Protein AF-A0A9E5KV71-F1 (afdb_monomer_lite)

Secondary structure (DSSP, 8-state):
-HHHHHHHHHHHHHHHHHHHSS-TT--GGG-HHHHHHHTTHHHHHHHHHHHHHHHHHHHH-HHHHHHHHHHHHHHHHHHHHHHHHHHHHHHHHHTT----HHHHHHHHHHIIIIITHHHHHHHHHHHHHHHHHHHSTT-HHHHHHHHHHGGGS-SSTTHHHHHHHHHHHHHHHHHHHHHHH------HHHHHHHHHHHHHHHHHHHHT--GGGSTTT----SSS---

Radius of gyration: 19.86 Å; chains: 1; bounding box: 51×39×50 Å

Sequence (227 aa):
MDVAKTTLVFLVVWGHAIQYLHGTEFNFWEDTFFKFIYGFHMPLFALISGYLMKGSFERYGAGKLVGKRAKQLLIPTVGWALVLTIIDVVLNVLTHESNSVSWIAGRFLSRTVSDLWFLKAMFIACVVVVFIEKYCKGHWLTYIICSLLTFLLPSIYNFNLYGFMLPFFMLGFKASGLAKEKSEKLDRNKRICVFIGTLVLYIILLLFFYRDNYIYTTELSVIGAEK

pLDDT: mean 87.92, std 8.89, range [43.97, 97.56]

Structure (mmCIF, N/CA/C/O backbone):
data_AF-A0A9E5KV71-F1
#
_entry.id   AF-A0A9E5KV71-F1
#
loop_
_atom_site.group_PDB
_atom_site.id
_atom_site.type_symbol
_atom_site.label_atom_id
_atom_site.label_alt_id
_atom_site.label_comp_id
_atom_site.label_asym_id
_atom_site.label_entity_id
_atom_site.label_seq_id
_atom_site.pdbx_PDB_ins_code
_atom_site.Cartn_x
_atom_site.Cartn_y
_atom_site.Cartn_z
_atom_site.occupancy
_atom_site.B_iso_or_equiv
_atom_site.auth_seq_id
_atom_site.auth_comp_id
_atom_site.auth_asym_id
_atom_site.auth_atom_id
_atom_site.pdbx_PDB_model_num
ATOM 1 N N . MET A 1 1 ? -5.812 -16.796 9.079 1.00 61.31 1 MET A N 1
ATOM 2 C CA . MET A 1 1 ? -5.315 -15.499 8.557 1.00 61.31 1 MET A CA 1
ATOM 3 C C . MET A 1 1 ? -4.163 -15.675 7.582 1.00 61.31 1 MET A C 1
ATOM 5 O O . MET A 1 1 ? -4.092 -14.897 6.641 1.00 61.31 1 MET A O 1
ATOM 9 N N . ASP A 1 2 ? -3.298 -16.675 7.758 1.00 73.31 2 ASP A N 1
ATOM 10 C CA . ASP A 1 2 ? -2.160 -16.865 6.848 1.00 73.31 2 ASP A CA 1
ATOM 11 C C . ASP A 1 2 ? -2.585 -17.296 5.442 1.00 73.31 2 ASP A C 1
ATOM 13 O O . ASP A 1 2 ? -2.073 -16.742 4.480 1.00 73.31 2 ASP A O 1
ATOM 17 N N . VAL A 1 3 ? -3.634 -18.121 5.313 1.00 79.69 3 VAL A N 1
ATOM 18 C CA . VAL A 1 3 ? -4.249 -18.443 4.010 1.00 79.69 3 VAL A CA 1
ATOM 19 C C . VAL A 1 3 ? -4.646 -17.175 3.248 1.00 79.69 3 VAL A C 1
ATOM 21 O O . VAL A 1 3 ? -4.238 -17.009 2.111 1.00 79.69 3 VAL A O 1
ATOM 24 N N . ALA A 1 4 ? -5.354 -16.235 3.885 1.00 76.69 4 ALA A N 1
ATOM 25 C CA . ALA A 1 4 ? -5.798 -15.006 3.224 1.00 76.69 4 ALA A CA 1
ATOM 26 C C . ALA A 1 4 ? -4.625 -14.137 2.740 1.00 76.69 4 ALA A C 1
ATOM 28 O O . ALA A 1 4 ? -4.673 -13.602 1.638 1.00 76.69 4 ALA A O 1
ATOM 29 N N . LYS A 1 5 ? -3.550 -14.020 3.531 1.00 74.38 5 LYS A N 1
ATOM 30 C CA . LYS A 1 5 ? -2.344 -13.295 3.102 1.00 74.38 5 LYS A CA 1
ATOM 31 C C . LYS A 1 5 ? -1.687 -13.974 1.905 1.00 74.38 5 LYS A C 1
ATOM 33 O O . LYS A 1 5 ? -1.351 -13.291 0.945 1.00 74.38 5 LYS A O 1
ATOM 38 N N . THR A 1 6 ? -1.520 -15.295 1.960 1.00 81.81 6 THR A N 1
ATOM 39 C CA . THR A 1 6 ? -0.914 -16.067 0.871 1.00 81.81 6 THR A CA 1
ATOM 40 C C . THR A 1 6 ? -1.749 -15.968 -0.400 1.00 81.81 6 THR A C 1
ATOM 42 O O . THR A 1 6 ? -1.197 -15.707 -1.463 1.00 81.81 6 THR A O 1
ATOM 45 N N . THR A 1 7 ? -3.077 -16.077 -0.292 1.00 84.69 7 THR A N 1
ATOM 46 C CA . THR A 1 7 ? -3.999 -15.875 -1.415 1.00 84.69 7 THR A CA 1
ATOM 47 C C . THR A 1 7 ? -3.828 -14.488 -2.022 1.00 84.69 7 THR A C 1
ATOM 49 O O . THR A 1 7 ? -3.719 -14.373 -3.234 1.00 84.69 7 THR A O 1
ATOM 52 N N . LEU A 1 8 ? -3.742 -13.432 -1.211 1.00 85.25 8 LEU A N 1
ATOM 53 C CA . LEU A 1 8 ? -3.561 -12.079 -1.737 1.00 85.25 8 LEU A CA 1
ATOM 54 C C . LEU A 1 8 ? -2.211 -11.880 -2.435 1.00 85.25 8 LEU A C 1
ATOM 56 O O . LEU A 1 8 ? -2.166 -11.232 -3.474 1.00 85.25 8 LEU A O 1
ATOM 60 N N . VAL A 1 9 ? -1.126 -12.447 -1.901 1.00 84.69 9 VAL A N 1
ATOM 61 C CA . VAL A 1 9 ? 0.189 -12.402 -2.566 1.00 84.69 9 VAL A CA 1
ATOM 62 C C . VAL A 1 9 ? 0.143 -13.147 -3.899 1.00 84.69 9 VAL A C 1
ATOM 64 O O . VAL A 1 9 ? 0.641 -12.639 -4.899 1.00 84.69 9 VAL A O 1
ATOM 67 N N . PHE A 1 10 ? -0.503 -14.312 -3.938 1.00 89.12 10 PHE A N 1
ATOM 68 C CA . PHE A 1 10 ? -0.715 -15.052 -5.179 1.00 89.12 10 PHE A CA 1
ATOM 69 C C . PHE A 1 10 ? -1.513 -14.235 -6.208 1.00 89.12 10 PHE A C 1
ATOM 71 O O . PHE A 1 10 ? -1.113 -14.165 -7.366 1.00 89.12 10 PHE A O 1
ATOM 78 N N . LEU A 1 11 ? -2.587 -13.561 -5.783 1.00 88.56 11 LEU A N 1
ATOM 79 C CA . LEU A 1 11 ? -3.401 -12.709 -6.656 1.00 88.56 11 LEU A CA 1
ATOM 80 C C . LEU A 1 11 ? -2.595 -11.546 -7.257 1.00 88.56 11 LEU A C 1
ATOM 82 O O . LEU A 1 11 ? -2.788 -11.235 -8.427 1.00 88.56 11 LEU A O 1
ATOM 86 N N . VAL A 1 12 ? -1.656 -10.952 -6.512 1.00 87.00 12 VAL A N 1
ATOM 87 C CA . VAL A 1 12 ? -0.741 -9.924 -7.049 1.00 87.00 12 VAL A CA 1
ATOM 88 C C . VAL A 1 12 ? 0.132 -10.495 -8.167 1.00 87.00 12 VAL A C 1
ATOM 90 O O . VAL A 1 12 ? 0.241 -9.898 -9.236 1.00 87.00 12 VAL A O 1
ATOM 93 N N . VAL A 1 13 ? 0.738 -11.664 -7.938 1.00 87.25 13 VAL A N 1
ATOM 94 C CA . VAL A 1 13 ? 1.602 -12.316 -8.935 1.00 87.25 13 VAL A CA 1
ATOM 95 C C . VAL A 1 13 ? 0.803 -12.698 -10.179 1.00 87.25 13 VAL A C 1
ATOM 97 O O . VAL A 1 13 ? 1.256 -12.445 -11.291 1.00 87.25 13 VAL A O 1
ATOM 100 N N . TRP A 1 14 ? -0.402 -13.246 -10.009 1.00 89.19 14 TRP A N 1
ATOM 101 C CA . TRP A 1 14 ? -1.280 -13.587 -11.128 1.00 89.19 14 TRP A CA 1
ATOM 102 C C . TRP A 1 14 ? -1.720 -12.338 -11.901 1.00 89.19 14 TRP A C 1
ATOM 104 O O . TRP A 1 14 ? -1.646 -12.308 -13.126 1.00 89.19 14 TRP A O 1
ATOM 114 N N . GLY A 1 15 ? -2.089 -11.271 -11.195 1.00 84.88 15 GLY A N 1
ATOM 115 C CA . GLY A 1 15 ? -2.421 -9.987 -11.798 1.00 84.88 15 GLY A CA 1
ATOM 116 C C . GLY A 1 15 ? -1.313 -9.453 -12.707 1.00 84.88 15 GLY A C 1
ATOM 117 O O . GLY A 1 15 ? -1.557 -9.148 -13.873 1.00 84.88 15 GLY A O 1
ATOM 118 N N . HIS A 1 16 ? -0.078 -9.422 -12.205 1.00 87.00 16 HIS A N 1
ATOM 119 C CA . HIS A 1 16 ? 1.084 -9.020 -12.996 1.00 87.00 16 HIS A CA 1
ATOM 120 C C . HIS A 1 16 ? 1.409 -9.998 -14.129 1.00 87.00 16 HIS A C 1
ATOM 122 O O . HIS A 1 16 ? 1.821 -9.563 -15.200 1.00 87.00 16 HIS A O 1
ATOM 128 N N . ALA A 1 17 ? 1.189 -11.301 -13.944 1.00 87.44 17 ALA A N 1
ATOM 129 C CA . ALA A 1 17 ? 1.338 -12.271 -15.023 1.00 87.44 17 ALA A CA 1
ATOM 130 C C . ALA A 1 17 ? 0.383 -11.955 -16.189 1.00 87.44 17 ALA A C 1
ATOM 132 O O . ALA A 1 17 ? 0.815 -11.958 -17.336 1.00 87.44 17 ALA A O 1
ATOM 133 N N . ILE A 1 18 ? -0.874 -11.586 -15.911 1.00 85.81 18 ILE A N 1
ATOM 134 C CA . ILE A 1 18 ? -1.820 -11.155 -16.956 1.00 85.81 18 ILE A CA 1
ATOM 135 C C . ILE A 1 18 ? -1.336 -9.867 -17.645 1.00 85.81 18 ILE A C 1
ATOM 137 O O . ILE A 1 18 ? -1.481 -9.740 -18.857 1.00 85.81 18 ILE A O 1
ATOM 141 N N . GLN A 1 19 ? -0.737 -8.926 -16.908 1.00 84.69 19 GLN A N 1
ATOM 142 C CA . GLN A 1 19 ? -0.233 -7.671 -17.485 1.00 84.69 19 GLN A CA 1
ATOM 143 C C . GLN A 1 19 ? 1.001 -7.852 -18.372 1.00 84.69 19 GLN A C 1
ATOM 145 O O . GLN A 1 19 ? 1.123 -7.161 -19.377 1.00 84.69 19 GLN A O 1
ATOM 150 N N . TYR A 1 20 ? 1.932 -8.727 -17.981 1.00 83.69 20 TYR A N 1
ATOM 151 C CA . TYR A 1 20 ? 3.265 -8.791 -18.590 1.00 83.69 20 TYR A CA 1
ATOM 152 C C . TYR A 1 20 ? 3.488 -9.990 -19.515 1.00 83.69 20 TYR A C 1
ATOM 154 O O . TYR A 1 20 ? 4.420 -9.952 -20.314 1.00 83.69 20 TYR A O 1
ATOM 162 N N . LEU A 1 21 ? 2.689 -11.058 -19.413 1.00 82.75 21 LEU A N 1
ATOM 163 C CA . LEU A 1 21 ? 2.848 -12.245 -20.268 1.00 82.75 21 LEU A CA 1
ATOM 164 C C . LEU A 1 21 ? 2.078 -12.150 -21.588 1.00 82.75 21 LEU A C 1
ATOM 166 O O . LEU A 1 21 ? 2.287 -12.979 -22.472 1.00 82.75 21 LEU A O 1
ATOM 170 N N . HIS A 1 22 ? 1.211 -11.152 -21.738 1.00 76.12 22 HIS A N 1
ATOM 171 C CA . HIS A 1 22 ? 0.552 -10.863 -23.004 1.00 76.12 22 HIS A CA 1
ATOM 172 C C . HIS A 1 22 ? 1.319 -9.774 -23.768 1.00 76.12 22 HIS A C 1
ATOM 174 O O . HIS A 1 22 ? 1.933 -8.893 -23.169 1.00 76.12 22 HIS A O 1
ATOM 180 N N . GLY A 1 23 ? 1.306 -9.851 -25.103 1.00 70.00 23 GLY A N 1
ATOM 181 C CA . GLY A 1 23 ? 1.938 -8.849 -25.965 1.00 70.00 23 GLY A CA 1
ATOM 182 C C . GLY A 1 23 ? 1.302 -7.459 -25.831 1.00 70.00 23 GLY A C 1
ATOM 183 O O . GLY A 1 23 ? 0.229 -7.299 -25.252 1.00 70.00 23 GLY A O 1
ATOM 184 N N . THR A 1 24 ? 1.942 -6.449 -26.423 1.00 69.44 24 THR A N 1
ATOM 185 C CA . THR A 1 24 ? 1.566 -5.022 -26.321 1.00 69.44 24 THR A CA 1
ATOM 186 C C . THR A 1 24 ? 0.158 -4.682 -26.822 1.00 69.44 24 THR A C 1
ATOM 188 O O . THR A 1 24 ? -0.350 -3.612 -26.504 1.00 69.44 24 THR A O 1
ATOM 191 N N . GLU A 1 25 ? -0.479 -5.567 -27.590 1.00 73.94 25 GLU A N 1
ATOM 192 C CA . GLU A 1 25 ? -1.835 -5.372 -28.123 1.00 73.94 25 GLU A CA 1
ATOM 193 C C . GLU A 1 25 ? -2.948 -5.880 -27.192 1.00 73.94 25 GLU A C 1
ATOM 195 O O . GLU A 1 25 ? -4.129 -5.620 -27.428 1.00 73.94 25 GLU A O 1
ATOM 200 N N . PHE A 1 26 ? -2.608 -6.599 -26.118 1.00 81.50 26 PHE A N 1
ATOM 201 C CA . PHE A 1 26 ? -3.608 -7.137 -25.202 1.00 81.50 26 PHE A CA 1
ATOM 202 C C . PHE A 1 26 ? -4.130 -6.060 -24.247 1.00 81.50 26 PHE A C 1
ATOM 204 O O . PHE A 1 26 ? -3.414 -5.563 -23.374 1.00 81.50 26 PHE A O 1
ATOM 211 N N . ASN A 1 27 ? -5.417 -5.733 -24.368 1.00 83.12 27 ASN A N 1
ATOM 212 C CA . ASN A 1 27 ? -6.079 -4.822 -23.445 1.00 83.12 27 ASN A CA 1
ATOM 213 C C . ASN A 1 27 ? -6.452 -5.536 -22.135 1.00 83.12 27 ASN A C 1
ATOM 215 O O . ASN A 1 27 ? -7.593 -5.951 -21.928 1.00 83.12 27 ASN A O 1
ATOM 219 N N . PHE A 1 28 ? -5.481 -5.641 -21.227 1.00 83.00 28 PHE A N 1
ATOM 220 C CA . PHE A 1 28 ? -5.674 -6.276 -19.923 1.00 83.00 28 PHE A CA 1
ATOM 221 C C . PHE A 1 28 ? -6.730 -5.583 -19.045 1.00 83.00 28 PHE A C 1
ATOM 223 O O . PHE A 1 28 ? -7.249 -6.210 -18.128 1.00 83.00 28 PHE A O 1
ATOM 230 N N . TRP A 1 29 ? -7.081 -4.317 -19.310 1.00 82.06 29 TRP A N 1
ATOM 231 C CA . TRP A 1 29 ? -8.127 -3.608 -18.559 1.00 82.06 29 TRP A CA 1
ATOM 232 C C . TRP A 1 29 ? -9.516 -4.217 -18.756 1.00 82.06 29 TRP A C 1
ATOM 234 O O . TRP A 1 29 ? -10.365 -4.090 -17.878 1.00 82.06 29 TRP A O 1
ATOM 244 N N . GLU A 1 30 ? -9.746 -4.890 -19.885 1.00 84.44 30 GLU A N 1
ATOM 245 C CA . GLU A 1 30 ? -11.020 -5.546 -20.193 1.00 84.44 30 GLU A CA 1
ATOM 246 C C . GLU A 1 30 ? -11.029 -7.040 -19.842 1.00 84.44 30 GLU A C 1
ATOM 248 O O . GLU A 1 30 ? -12.083 -7.678 -19.880 1.00 84.44 30 GLU A O 1
ATOM 253 N N . ASP A 1 31 ? -9.885 -7.595 -19.434 1.00 87.94 31 ASP A N 1
ATOM 254 C CA . ASP A 1 31 ? -9.784 -8.998 -19.050 1.00 87.94 31 ASP A CA 1
ATOM 255 C C . ASP A 1 31 ? -10.593 -9.295 -17.778 1.00 87.94 31 ASP A C 1
ATOM 257 O O . ASP A 1 31 ? -10.483 -8.621 -16.749 1.00 87.94 31 ASP A O 1
ATOM 261 N N . THR A 1 32 ? -11.412 -10.346 -17.838 1.00 86.56 32 THR A N 1
ATOM 262 C CA . THR A 1 32 ? -12.339 -10.694 -16.751 1.00 86.56 32 THR A CA 1
ATOM 263 C C . THR A 1 32 ? -11.594 -11.113 -15.483 1.00 86.56 32 THR A C 1
ATOM 265 O O . THR A 1 32 ? -11.994 -10.738 -14.377 1.00 86.56 32 THR A O 1
ATOM 268 N N . PHE A 1 33 ? -10.491 -11.856 -15.617 1.00 86.44 33 PHE A N 1
ATOM 269 C CA . PHE A 1 33 ? -9.700 -12.291 -14.467 1.00 86.44 33 PHE A CA 1
ATOM 270 C C . PHE A 1 33 ? -8.923 -11.125 -13.862 1.00 86.44 33 PHE A C 1
ATOM 272 O O . PHE A 1 33 ? -8.868 -10.997 -12.638 1.00 86.44 33 PHE A O 1
ATOM 279 N N . PHE A 1 34 ? -8.392 -10.230 -14.690 1.00 86.31 34 PHE A N 1
ATOM 280 C CA . PHE A 1 34 ? -7.728 -9.016 -14.242 1.00 86.31 34 PHE A CA 1
ATOM 281 C C . PHE A 1 34 ? -8.688 -8.103 -13.468 1.00 86.31 34 PHE A C 1
ATOM 283 O O . PHE A 1 34 ? -8.358 -7.687 -12.354 1.00 86.31 34 PHE A O 1
ATOM 290 N N . LYS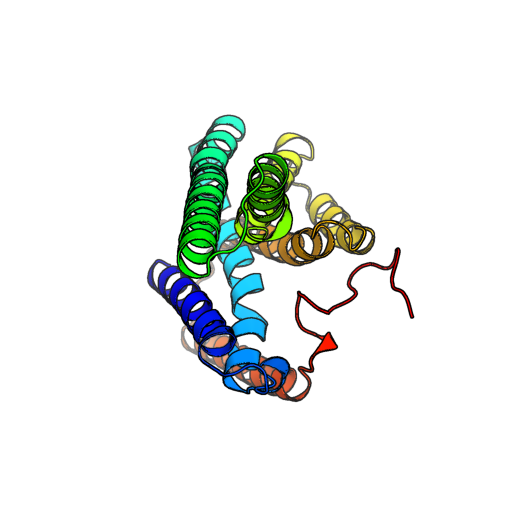 A 1 35 ? -9.901 -7.857 -13.989 1.00 88.12 35 LYS A N 1
ATOM 291 C CA . LYS A 1 35 ? -10.986 -7.142 -13.281 1.00 88.12 35 LYS A CA 1
ATOM 292 C C . LYS A 1 35 ? -11.302 -7.782 -11.935 1.00 88.12 35 LYS A C 1
ATOM 294 O O . LYS A 1 35 ? -11.312 -7.097 -10.911 1.00 88.12 35 LYS A O 1
ATOM 299 N N . PHE A 1 36 ? -11.502 -9.098 -11.921 1.00 87.38 36 PHE A N 1
ATOM 300 C CA . PHE A 1 36 ? -11.790 -9.843 -10.698 1.00 87.38 36 PHE A CA 1
ATOM 301 C C . PHE A 1 36 ? -10.670 -9.697 -9.661 1.00 87.38 36 PHE A C 1
ATOM 303 O O . PHE A 1 36 ? -10.929 -9.416 -8.496 1.00 87.38 36 PHE A O 1
ATOM 310 N N . ILE A 1 37 ? -9.408 -9.836 -10.066 1.00 87.31 37 ILE A N 1
ATOM 311 C CA . ILE A 1 37 ? -8.266 -9.711 -9.156 1.00 87.31 37 ILE A CA 1
ATOM 312 C C . ILE A 1 37 ? -8.178 -8.279 -8.610 1.00 87.31 37 ILE A C 1
ATOM 314 O O . ILE A 1 37 ? -8.180 -8.063 -7.393 1.00 87.31 37 ILE A O 1
ATOM 318 N N . TYR A 1 38 ? -8.102 -7.281 -9.489 1.00 86.12 38 TYR A N 1
ATOM 319 C CA . TYR A 1 38 ? -7.848 -5.884 -9.117 1.00 86.12 38 TYR A CA 1
ATOM 320 C C . TYR A 1 38 ? -9.044 -5.183 -8.475 1.00 86.12 38 TYR A C 1
ATOM 322 O O . TYR A 1 38 ? -8.838 -4.202 -7.761 1.00 86.12 38 TYR A O 1
ATOM 330 N N . GLY A 1 39 ? -10.256 -5.719 -8.629 1.00 84.56 39 GLY A N 1
ATOM 331 C CA . GLY A 1 39 ? -11.461 -5.159 -8.026 1.00 84.56 39 GLY A CA 1
ATOM 332 C C . GLY A 1 39 ? -11.515 -5.263 -6.497 1.00 84.56 39 GLY A C 1
ATOM 333 O O . GLY A 1 39 ? -12.255 -4.507 -5.875 1.00 84.56 39 GLY A O 1
ATOM 334 N N . PHE A 1 40 ? -10.745 -6.159 -5.859 1.00 87.31 40 PHE A N 1
ATOM 335 C CA . PHE A 1 40 ? -10.782 -6.289 -4.392 1.00 87.31 40 PHE A CA 1
ATOM 336 C C . PHE A 1 40 ? -9.436 -6.532 -3.704 1.00 87.31 40 PHE A C 1
ATOM 338 O O . PHE A 1 40 ? -9.306 -6.181 -2.527 1.00 87.31 40 PHE A O 1
ATOM 345 N N . HIS A 1 41 ? -8.439 -7.138 -4.366 1.00 87.81 41 HIS A N 1
ATOM 346 C CA . HIS A 1 41 ? -7.275 -7.665 -3.640 1.00 87.81 41 HIS A CA 1
ATOM 347 C C . HIS A 1 41 ? -6.471 -6.571 -2.916 1.00 87.81 41 HIS A C 1
ATOM 349 O O . HIS A 1 41 ? -6.074 -6.773 -1.770 1.00 87.81 41 HIS A O 1
ATOM 355 N N . MET A 1 42 ? -6.272 -5.399 -3.532 1.00 90.69 42 MET A N 1
ATOM 356 C CA . MET A 1 42 ? -5.548 -4.279 -2.915 1.00 90.69 42 MET A CA 1
ATOM 357 C C . MET A 1 42 ? -6.291 -3.690 -1.704 1.00 90.69 42 MET A C 1
ATOM 359 O O . MET A 1 42 ? -5.713 -3.714 -0.610 1.00 90.69 42 MET A O 1
ATOM 363 N N . PRO A 1 43 ? -7.560 -3.235 -1.822 1.00 91.12 43 PRO A N 1
ATOM 364 C CA . PRO A 1 43 ? -8.353 -2.816 -0.665 1.00 91.12 43 PRO A CA 1
ATOM 365 C C . PRO A 1 43 ? -8.359 -3.854 0.463 1.00 91.12 43 PRO A C 1
ATOM 367 O O . PRO A 1 43 ? -8.149 -3.522 1.633 1.00 91.12 43 PRO A O 1
ATOM 370 N N . LEU A 1 44 ? -8.544 -5.131 0.113 1.00 90.94 44 LEU A N 1
ATOM 371 C CA . LEU A 1 44 ? -8.592 -6.221 1.082 1.00 90.94 44 LEU A CA 1
ATOM 372 C C . LEU A 1 44 ? -7.238 -6.432 1.772 1.00 90.94 44 LEU A C 1
ATOM 374 O O . LEU A 1 44 ? -7.195 -6.654 2.985 1.00 90.94 44 LEU A O 1
ATOM 378 N N . PHE A 1 45 ? -6.125 -6.313 1.045 1.00 91.56 45 PHE A N 1
ATOM 379 C CA . PHE A 1 45 ? -4.786 -6.377 1.630 1.00 91.56 45 PHE A CA 1
ATOM 380 C C . PHE A 1 45 ? -4.560 -5.252 2.642 1.00 91.56 45 PHE A C 1
ATOM 382 O O . PHE A 1 45 ? -4.044 -5.513 3.738 1.00 91.56 45 PHE A O 1
ATOM 389 N N . ALA A 1 46 ? -4.970 -4.020 2.319 1.00 95.25 46 ALA A N 1
ATOM 390 C CA . ALA A 1 46 ? -4.899 -2.904 3.259 1.00 95.25 46 ALA A CA 1
ATOM 391 C C . ALA A 1 46 ? -5.732 -3.167 4.513 1.00 95.25 46 ALA A C 1
ATOM 393 O O . ALA A 1 46 ? -5.216 -3.041 5.626 1.00 95.25 46 ALA A O 1
ATOM 394 N N . LEU A 1 47 ? -6.976 -3.615 4.339 1.00 95.50 47 LEU A N 1
ATOM 395 C CA . LEU A 1 47 ? -7.882 -3.943 5.435 1.00 95.50 47 LEU A CA 1
ATOM 396 C C . LEU A 1 47 ? -7.297 -5.015 6.361 1.00 95.50 47 LEU A C 1
ATOM 398 O O . LEU A 1 47 ? -7.206 -4.806 7.573 1.00 95.50 47 LEU A O 1
ATOM 402 N N . ILE A 1 48 ? -6.837 -6.145 5.821 1.00 93.06 48 ILE A N 1
ATOM 403 C CA . ILE A 1 48 ? -6.247 -7.227 6.626 1.00 93.06 48 ILE A CA 1
ATOM 404 C C . ILE A 1 48 ? -4.983 -6.743 7.346 1.00 93.06 48 ILE A C 1
ATOM 406 O O . ILE A 1 48 ? -4.754 -7.079 8.512 1.00 93.06 48 ILE A O 1
ATOM 410 N N . SER A 1 49 ? -4.160 -5.939 6.677 1.00 94.62 49 SER A N 1
ATOM 411 C CA . SER A 1 49 ? -2.937 -5.388 7.265 1.00 94.62 49 SER A CA 1
ATOM 412 C C . SER A 1 49 ? -3.229 -4.439 8.424 1.00 94.62 49 SER A C 1
ATOM 414 O O . SER A 1 49 ? -2.568 -4.542 9.462 1.00 94.62 49 SER A O 1
ATOM 416 N N . GLY A 1 50 ? -4.229 -3.566 8.278 1.00 96.19 50 GLY A N 1
ATOM 417 C CA . GLY A 1 50 ? -4.707 -2.684 9.340 1.00 96.19 50 GLY A CA 1
ATOM 418 C C . GLY A 1 50 ? -5.276 -3.466 10.520 1.00 96.19 50 GLY A C 1
ATOM 419 O O . GLY A 1 50 ? -4.889 -3.226 11.665 1.00 96.19 50 GLY A O 1
ATOM 420 N N . TYR A 1 51 ? -6.100 -4.480 10.241 1.00 94.94 51 TYR A N 1
ATOM 421 C CA . TYR A 1 51 ? -6.660 -5.374 11.256 1.00 94.94 51 TYR A CA 1
ATOM 422 C C . TYR A 1 51 ? -5.557 -6.035 12.092 1.00 94.94 51 TYR A C 1
ATOM 424 O O . TYR A 1 51 ? -5.553 -5.963 13.319 1.00 94.94 51 TYR A O 1
ATOM 432 N N . LEU A 1 52 ? -4.550 -6.612 11.437 1.00 92.69 52 LEU A N 1
ATOM 433 C CA . LEU A 1 52 ? -3.411 -7.245 12.1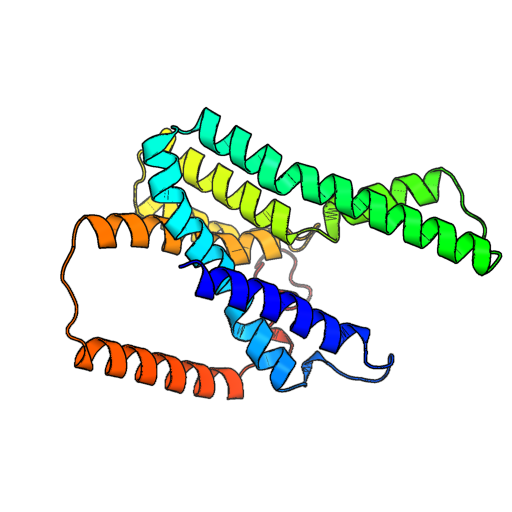12 1.00 92.69 52 LEU A CA 1
ATOM 434 C C . LEU A 1 52 ? -2.524 -6.256 12.869 1.00 92.69 52 LEU A C 1
ATOM 436 O O . LEU A 1 52 ? -1.842 -6.623 13.833 1.00 92.69 52 LEU A O 1
ATOM 440 N N . MET A 1 53 ? -2.485 -5.003 12.420 1.00 95.25 53 MET A N 1
ATOM 441 C CA . MET A 1 53 ? -1.662 -3.985 13.048 1.00 95.25 53 MET A CA 1
ATOM 442 C C . MET A 1 53 ? -2.146 -3.652 14.460 1.00 95.25 53 MET A C 1
ATOM 444 O O . MET A 1 53 ? -1.294 -3.375 15.303 1.00 95.25 53 MET A O 1
ATOM 448 N N . LYS A 1 54 ? -3.450 -3.741 14.758 1.00 93.81 54 LYS A N 1
ATOM 449 C CA . LYS A 1 54 ? -3.994 -3.420 16.091 1.00 93.81 54 LYS A CA 1
ATOM 450 C C . LYS A 1 54 ? -3.316 -4.216 17.205 1.00 93.81 54 LYS A C 1
ATOM 452 O O . LYS A 1 54 ? -2.775 -3.621 18.134 1.00 93.81 54 LYS A O 1
ATOM 457 N N . GLY A 1 55 ? -3.224 -5.538 17.062 1.00 91.44 55 GLY A N 1
ATOM 458 C CA . GLY A 1 55 ? -2.528 -6.379 18.045 1.00 91.44 55 GLY A CA 1
ATOM 459 C C . GLY A 1 55 ? -1.030 -6.062 18.163 1.00 91.44 55 GLY A C 1
ATOM 460 O O . GLY A 1 55 ? -0.453 -6.129 19.245 1.00 91.44 55 GLY A O 1
ATOM 461 N N . SER A 1 56 ? -0.387 -5.653 17.064 1.00 91.69 56 SER A N 1
ATOM 462 C CA . SER A 1 56 ? 1.022 -5.230 17.088 1.00 91.69 56 SER A CA 1
ATOM 463 C C . SER A 1 56 ? 1.214 -3.872 17.773 1.00 91.69 56 SER A C 1
ATOM 465 O O . SER A 1 56 ? 2.220 -3.674 18.456 1.00 91.69 56 SER A O 1
ATOM 467 N N . PHE A 1 57 ? 0.263 -2.951 17.604 1.00 93.88 57 PHE A N 1
ATOM 468 C CA . PHE A 1 57 ? 0.242 -1.646 18.260 1.00 93.88 57 PHE A CA 1
ATOM 469 C C . PHE A 1 57 ? 0.118 -1.797 19.776 1.00 93.88 57 PHE A C 1
ATOM 471 O O . PHE A 1 57 ? 0.939 -1.247 20.507 1.00 93.88 57 PHE A O 1
ATOM 478 N N . GLU A 1 58 ? -0.825 -2.625 20.231 1.00 91.44 58 GLU A N 1
ATOM 479 C CA . GLU A 1 58 ? -1.023 -2.938 21.652 1.00 91.44 58 GLU A CA 1
ATOM 480 C C . GLU A 1 58 ? 0.207 -3.621 22.272 1.00 91.44 58 GLU A C 1
ATOM 482 O O . GLU A 1 58 ? 0.564 -3.339 23.412 1.00 91.44 58 GLU A O 1
ATOM 487 N N . ARG A 1 59 ? 0.897 -4.490 21.518 1.00 92.19 59 ARG A N 1
ATOM 488 C CA . ARG A 1 59 ? 2.053 -5.251 22.021 1.00 92.19 59 ARG A CA 1
ATOM 489 C C . ARG A 1 59 ? 3.356 -4.454 22.083 1.00 92.19 59 ARG A C 1
ATOM 491 O O . ARG A 1 59 ? 4.170 -4.691 22.972 1.00 92.19 59 ARG A O 1
ATOM 498 N N . TYR A 1 60 ? 3.634 -3.613 21.088 1.00 90.50 60 TYR A N 1
ATOM 499 C CA . TYR A 1 60 ? 4.954 -2.987 20.927 1.00 90.50 60 TYR A CA 1
ATOM 500 C C . TYR A 1 60 ? 4.967 -1.482 21.211 1.00 90.50 60 TYR A C 1
ATOM 502 O O . TYR A 1 60 ? 6.051 -0.931 21.402 1.00 90.50 60 TYR A O 1
ATOM 510 N N . GLY A 1 61 ? 3.806 -0.823 21.228 1.00 90.06 61 GLY A N 1
ATOM 511 C CA . GLY A 1 61 ? 3.706 0.633 21.284 1.00 90.06 61 GLY A CA 1
ATOM 512 C C . GLY A 1 61 ? 4.114 1.321 19.972 1.00 90.06 61 GLY A C 1
ATOM 513 O O . GLY A 1 61 ? 4.710 0.721 19.074 1.00 90.06 61 GLY A O 1
ATOM 514 N N . ALA A 1 62 ? 3.795 2.613 19.866 1.00 92.69 62 ALA A N 1
ATOM 515 C CA . ALA A 1 62 ? 3.895 3.402 18.633 1.00 92.69 62 ALA A CA 1
ATOM 516 C C . ALA A 1 62 ? 5.290 3.385 17.974 1.00 92.69 62 ALA A C 1
ATOM 518 O O . ALA A 1 62 ? 5.427 2.974 16.823 1.00 92.69 62 ALA A O 1
ATOM 519 N N . GLY A 1 63 ? 6.338 3.804 18.695 1.00 92.62 63 GLY A N 1
ATOM 520 C CA . GLY A 1 63 ? 7.676 3.976 18.1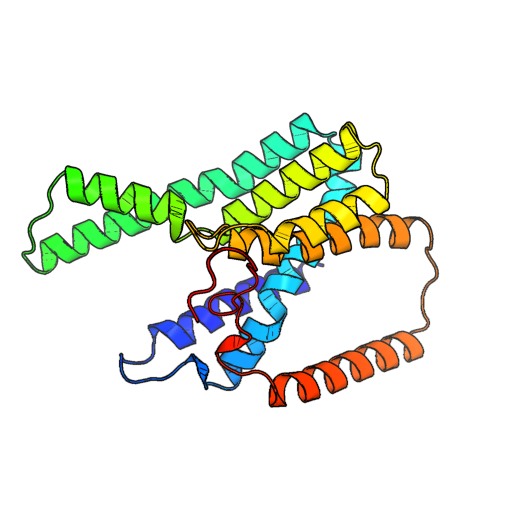11 1.00 92.62 63 GLY A CA 1
ATOM 521 C C . GLY A 1 63 ? 8.295 2.663 17.624 1.00 92.62 63 GLY A C 1
ATOM 522 O O . GLY A 1 63 ? 8.774 2.568 16.494 1.00 92.62 63 GLY A O 1
ATOM 523 N N . LYS A 1 64 ? 8.220 1.608 18.445 1.00 95.38 64 LYS A N 1
ATOM 524 C CA . LYS A 1 64 ? 8.747 0.281 18.094 1.00 95.38 64 LYS A CA 1
ATOM 525 C C . LYS A 1 64 ? 7.959 -0.357 16.948 1.00 95.38 64 LYS A C 1
ATOM 527 O O . LYS A 1 64 ? 8.565 -1.028 16.113 1.00 95.38 64 LYS A O 1
ATOM 532 N N . LEU A 1 65 ? 6.640 -0.145 16.880 1.00 95.81 65 LEU A N 1
ATOM 533 C CA . LEU A 1 65 ? 5.822 -0.588 15.751 1.00 95.81 65 LEU A CA 1
ATOM 534 C C . LEU A 1 65 ? 6.267 0.085 14.448 1.00 95.81 65 LEU A C 1
ATOM 536 O O . LEU A 1 65 ? 6.552 -0.624 13.483 1.00 95.81 65 LEU A O 1
ATOM 540 N N . VAL A 1 66 ? 6.362 1.419 14.427 1.00 97.12 66 VAL A N 1
ATOM 541 C CA . VAL A 1 66 ? 6.772 2.172 13.229 1.00 97.12 66 VAL A CA 1
ATOM 542 C C . VAL A 1 66 ? 8.163 1.738 12.779 1.00 97.12 66 VAL A C 1
ATOM 544 O O . VAL A 1 66 ? 8.338 1.415 11.609 1.00 97.12 66 VAL A O 1
ATOM 547 N N . GLY A 1 67 ? 9.127 1.615 13.697 1.00 97.19 67 GLY A N 1
ATOM 548 C CA . GLY A 1 67 ? 10.474 1.143 13.362 1.00 97.19 67 GLY A CA 1
ATOM 549 C C . GLY A 1 67 ? 10.490 -0.270 12.765 1.00 97.19 67 GLY A C 1
ATOM 550 O O . GLY A 1 67 ? 11.185 -0.524 11.782 1.00 97.19 67 GLY A O 1
ATOM 551 N N . LYS A 1 68 ? 9.687 -1.198 13.304 1.00 95.94 68 LYS A N 1
ATOM 552 C CA . LYS A 1 68 ? 9.545 -2.548 12.732 1.00 95.94 68 LYS A CA 1
ATOM 553 C C . LYS A 1 68 ? 8.927 -2.520 11.336 1.00 95.94 68 LYS A C 1
ATOM 555 O O . LYS A 1 68 ? 9.422 -3.207 10.446 1.00 95.94 68 LYS A O 1
ATOM 560 N N . ARG A 1 69 ? 7.865 -1.736 11.138 1.00 95.25 69 ARG A N 1
ATOM 561 C CA . ARG A 1 69 ? 7.187 -1.612 9.841 1.00 95.25 69 ARG A CA 1
ATOM 562 C C . ARG A 1 69 ? 8.057 -0.916 8.803 1.00 95.25 69 ARG A C 1
ATOM 564 O O . ARG A 1 69 ? 8.077 -1.364 7.665 1.00 95.25 69 ARG A O 1
ATOM 571 N N . ALA A 1 70 ? 8.836 0.086 9.203 1.00 96.62 70 ALA A N 1
ATOM 572 C CA . ALA A 1 70 ? 9.819 0.733 8.343 1.00 96.62 70 ALA A CA 1
ATOM 573 C C . ALA A 1 70 ? 10.821 -0.296 7.807 1.00 96.62 70 ALA A C 1
ATOM 575 O O . ALA A 1 70 ? 10.986 -0.416 6.598 1.00 96.62 70 ALA A O 1
ATOM 576 N N . LYS A 1 71 ? 11.412 -1.119 8.684 1.00 96.44 71 LYS A N 1
ATOM 577 C CA . LYS A 1 71 ? 12.322 -2.193 8.255 1.00 96.44 71 LYS A CA 1
ATOM 578 C C . LYS A 1 71 ? 11.630 -3.222 7.362 1.00 96.44 71 LYS A C 1
ATOM 580 O O . LYS A 1 71 ? 12.202 -3.648 6.372 1.00 96.44 71 LYS A O 1
ATOM 585 N N . GLN A 1 72 ? 10.400 -3.607 7.694 1.00 94.12 72 GLN A N 1
ATOM 586 C CA . GLN A 1 72 ? 9.657 -4.616 6.941 1.00 94.12 72 GLN A CA 1
ATOM 587 C C . GLN A 1 72 ? 9.223 -4.143 5.545 1.00 94.12 72 GLN A C 1
ATOM 589 O O . GLN A 1 72 ? 9.079 -4.976 4.661 1.00 94.12 72 GLN A O 1
ATOM 594 N N . LEU A 1 73 ? 8.969 -2.846 5.351 1.00 94.81 73 LEU A N 1
ATOM 595 C CA . LEU A 1 73 ? 8.368 -2.323 4.119 1.00 94.81 73 LEU A CA 1
ATOM 596 C C . LEU A 1 73 ? 9.355 -1.492 3.294 1.00 94.81 73 LEU A C 1
ATOM 598 O O . LEU A 1 73 ? 9.465 -1.696 2.087 1.00 94.81 73 LEU A O 1
ATOM 602 N N . LEU A 1 74 ? 10.115 -0.594 3.925 1.00 95.19 74 LEU A N 1
ATOM 603 C CA . LEU A 1 74 ? 11.022 0.313 3.216 1.00 95.19 74 LEU A CA 1
ATOM 604 C C . LEU A 1 74 ? 12.315 -0.377 2.778 1.00 95.19 74 LEU A C 1
ATOM 606 O O . LEU A 1 74 ? 12.793 -0.099 1.684 1.00 95.19 74 LEU A O 1
ATOM 610 N N . ILE A 1 75 ? 12.858 -1.308 3.575 1.00 94.81 75 ILE A N 1
ATOM 611 C CA . ILE A 1 75 ? 14.069 -2.045 3.171 1.00 94.81 75 ILE A CA 1
ATOM 612 C C . ILE A 1 75 ? 13.796 -2.884 1.914 1.00 94.81 75 ILE A C 1
ATOM 614 O O . ILE A 1 75 ? 14.547 -2.725 0.953 1.00 94.81 75 ILE A O 1
ATOM 618 N N . PRO A 1 76 ? 12.719 -3.698 1.833 1.00 92.38 76 PRO A N 1
ATOM 619 C CA 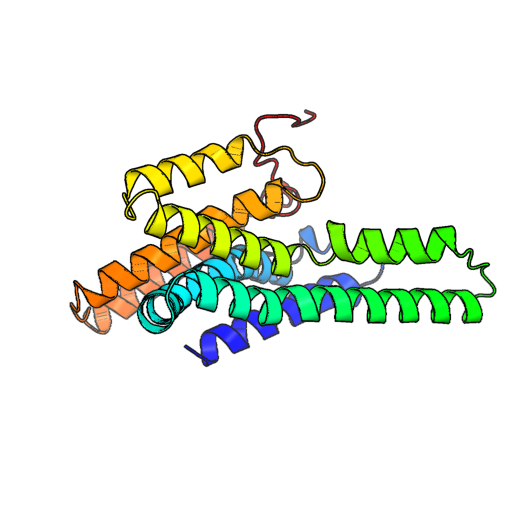. PRO A 1 76 ? 12.393 -4.392 0.588 1.00 92.38 76 PRO A CA 1
ATOM 620 C C . PRO A 1 76 ? 12.084 -3.450 -0.573 1.00 92.38 76 PRO A C 1
ATOM 622 O O . PRO A 1 76 ? 12.434 -3.771 -1.700 1.00 92.38 76 PRO A O 1
ATOM 625 N N . THR A 1 77 ? 11.488 -2.280 -0.314 1.00 93.31 77 THR A N 1
ATOM 626 C CA . THR A 1 77 ? 11.255 -1.268 -1.359 1.00 93.31 77 THR A CA 1
ATOM 627 C C . THR A 1 77 ? 12.574 -0.837 -2.003 1.00 93.31 77 THR A C 1
ATOM 629 O O . THR A 1 77 ? 12.725 -0.914 -3.217 1.00 93.31 77 THR A O 1
ATOM 632 N N . VAL A 1 78 ? 13.554 -0.431 -1.193 1.00 94.56 78 VAL A N 1
ATOM 633 C CA . VAL A 1 78 ? 14.871 -0.001 -1.689 1.00 94.56 78 VAL A CA 1
ATOM 634 C C . VAL A 1 78 ? 15.629 -1.167 -2.327 1.00 94.56 78 VAL A C 1
ATOM 636 O O . VAL A 1 78 ? 16.211 -1.012 -3.398 1.00 94.56 78 VAL A O 1
ATOM 639 N N . GLY A 1 79 ? 15.590 -2.346 -1.701 1.00 94.50 79 GLY A N 1
ATOM 640 C CA . GLY A 1 79 ? 16.241 -3.546 -2.222 1.00 94.50 79 GLY A CA 1
ATOM 641 C C . GLY A 1 79 ? 15.707 -3.949 -3.597 1.00 94.50 79 GLY A C 1
ATOM 642 O O . GLY A 1 79 ? 16.490 -4.224 -4.501 1.00 94.50 79 GLY A O 1
ATOM 643 N N . TRP A 1 80 ? 14.388 -3.923 -3.790 1.00 93.81 80 TRP A N 1
ATOM 644 C CA . TRP A 1 80 ? 13.782 -4.279 -5.072 1.00 93.81 80 TRP A CA 1
ATOM 645 C C . TRP A 1 80 ? 13.977 -3.197 -6.133 1.00 93.81 80 TRP A C 1
ATOM 647 O O . TRP A 1 80 ? 14.237 -3.524 -7.287 1.00 93.81 80 TRP A O 1
ATOM 657 N N . ALA A 1 81 ? 13.951 -1.916 -5.752 1.00 94.25 81 ALA A N 1
ATOM 658 C CA . ALA A 1 81 ? 14.312 -0.829 -6.661 1.00 94.25 81 ALA A CA 1
ATOM 659 C C . ALA A 1 81 ? 15.746 -0.988 -7.188 1.00 94.25 81 ALA A C 1
ATOM 661 O O . ALA A 1 81 ? 15.988 -0.796 -8.382 1.00 94.25 81 ALA A O 1
ATOM 662 N N . LEU A 1 82 ? 16.683 -1.389 -6.322 1.00 95.31 82 LEU A N 1
ATOM 663 C CA . LEU A 1 82 ? 18.062 -1.669 -6.713 1.00 95.31 82 LEU A CA 1
ATOM 664 C C . LEU A 1 82 ? 18.142 -2.858 -7.678 1.00 95.31 82 LEU A C 1
ATOM 666 O O . LEU A 1 82 ? 18.740 -2.724 -8.740 1.00 95.31 82 LEU A O 1
ATOM 670 N N . VAL A 1 83 ? 17.507 -3.987 -7.345 1.00 95.62 83 VAL A N 1
ATOM 671 C CA . VAL A 1 83 ? 17.481 -5.182 -8.210 1.00 95.62 83 VAL A CA 1
ATOM 672 C C . VAL A 1 83 ? 16.919 -4.852 -9.593 1.00 95.62 83 VAL A C 1
ATOM 674 O O . VAL A 1 83 ? 17.547 -5.178 -10.596 1.00 95.62 83 VAL A O 1
ATOM 677 N N . LEU A 1 84 ? 15.783 -4.154 -9.662 1.00 93.44 84 LEU A N 1
ATOM 678 C CA . LEU A 1 84 ? 15.169 -3.755 -10.932 1.00 93.44 84 LEU A CA 1
ATOM 679 C C . LEU A 1 84 ? 16.063 -2.802 -11.732 1.00 93.44 84 LEU A C 1
ATOM 681 O O . LEU A 1 84 ? 16.155 -2.930 -12.946 1.00 93.44 84 LEU A O 1
ATOM 685 N N . THR A 1 85 ? 16.760 -1.882 -11.062 1.00 94.44 85 THR A N 1
ATOM 686 C CA . THR A 1 85 ? 17.706 -0.982 -11.737 1.00 94.44 85 THR A CA 1
ATOM 687 C C . THR A 1 85 ? 18.905 -1.751 -12.294 1.00 94.44 85 THR A C 1
ATOM 689 O O . THR A 1 85 ? 19.348 -1.466 -13.400 1.00 94.44 85 THR A O 1
ATOM 692 N N . ILE A 1 86 ? 19.417 -2.748 -11.565 1.00 95.00 86 ILE A N 1
ATOM 693 C CA . ILE A 1 86 ? 20.500 -3.616 -12.050 1.00 95.00 86 ILE A CA 1
ATOM 694 C C . ILE A 1 86 ? 20.045 -4.402 -13.283 1.00 95.00 86 ILE A C 1
ATOM 696 O O . ILE A 1 86 ? 20.795 -4.484 -14.250 1.00 95.00 86 ILE A O 1
ATOM 700 N N . ILE A 1 87 ? 18.824 -4.943 -13.273 1.00 94.50 87 ILE A N 1
ATOM 701 C CA . ILE A 1 87 ? 18.254 -5.641 -14.433 1.00 94.50 87 ILE A CA 1
ATOM 702 C C . ILE A 1 87 ? 18.171 -4.699 -15.640 1.00 94.50 87 ILE A C 1
ATOM 704 O O . ILE A 1 87 ? 18.660 -5.064 -16.706 1.00 94.50 87 ILE A O 1
ATOM 708 N N . ASP A 1 88 ? 17.630 -3.488 -15.466 1.00 92.56 88 ASP A N 1
ATOM 709 C CA . ASP A 1 88 ? 17.538 -2.482 -16.536 1.00 92.56 88 ASP A CA 1
ATOM 710 C C . ASP A 1 88 ? 18.944 -2.167 -17.114 1.00 92.56 88 ASP A C 1
ATOM 712 O O . ASP A 1 88 ? 19.133 -2.142 -18.328 1.00 92.56 88 ASP A O 1
ATOM 716 N N . VAL A 1 89 ? 19.966 -2.014 -16.259 1.00 93.81 89 VAL A N 1
ATOM 717 C CA . VAL A 1 89 ? 21.361 -1.786 -16.689 1.00 93.81 89 VAL A CA 1
ATOM 718 C C . VAL A 1 89 ? 21.921 -2.968 -17.483 1.00 93.81 89 VAL A C 1
ATOM 720 O O . VAL A 1 89 ? 22.543 -2.757 -18.524 1.00 93.81 89 VAL A O 1
ATOM 723 N N . VAL A 1 90 ? 21.718 -4.201 -17.007 1.00 94.50 90 VAL A N 1
ATOM 724 C CA . VAL A 1 90 ? 22.198 -5.417 -17.686 1.00 94.50 90 VAL A CA 1
ATOM 725 C C . VAL A 1 90 ? 21.545 -5.557 -19.058 1.00 94.50 90 VAL A C 1
ATOM 727 O O . VAL A 1 90 ? 22.246 -5.828 -20.030 1.00 94.50 90 VAL A O 1
ATOM 730 N N . LEU A 1 91 ? 20.233 -5.331 -19.157 1.00 93.06 91 LEU A N 1
ATOM 731 C CA . LEU A 1 91 ? 19.511 -5.388 -20.428 1.00 93.06 91 LEU A CA 1
ATOM 732 C C . LEU A 1 91 ? 20.049 -4.361 -21.426 1.00 93.06 91 LEU A C 1
ATOM 734 O O . LEU A 1 91 ? 20.353 -4.741 -22.551 1.00 93.06 91 LEU A O 1
ATOM 738 N N . ASN A 1 92 ? 20.274 -3.117 -20.998 1.00 93.00 92 ASN A N 1
ATOM 739 C CA . ASN A 1 92 ? 20.842 -2.079 -21.861 1.00 93.00 92 ASN A CA 1
ATOM 740 C C . ASN A 1 92 ? 22.244 -2.435 -22.374 1.00 93.00 92 ASN A C 1
ATOM 742 O O . ASN A 1 92 ? 22.570 -2.185 -23.530 1.00 93.00 92 ASN A O 1
ATOM 746 N N . VAL A 1 93 ? 23.082 -3.063 -21.541 1.00 92.12 93 VAL A N 1
ATOM 747 C CA . VAL A 1 93 ? 24.402 -3.544 -21.984 1.00 92.12 93 VAL A CA 1
ATOM 748 C C . VAL A 1 93 ? 24.259 -4.629 -23.057 1.00 92.12 93 VAL A C 1
ATOM 750 O O . VAL A 1 93 ? 25.011 -4.621 -24.031 1.00 92.12 93 VAL A O 1
ATOM 753 N N . LEU A 1 94 ? 23.293 -5.540 -22.903 1.00 94.06 94 LEU A N 1
ATOM 754 C CA . LEU A 1 94 ? 23.026 -6.611 -23.870 1.00 94.06 94 LEU A CA 1
ATOM 755 C C . LEU A 1 94 ? 22.424 -6.093 -25.185 1.00 94.06 94 LEU A C 1
ATOM 757 O O . LEU A 1 94 ? 22.677 -6.684 -26.231 1.00 94.06 94 LEU A O 1
ATOM 761 N N . THR A 1 95 ? 21.656 -5.002 -25.151 1.00 93.50 95 THR A N 1
ATOM 762 C CA . THR A 1 95 ? 21.063 -4.363 -26.341 1.00 93.50 95 THR A CA 1
ATOM 763 C C . THR A 1 95 ? 21.953 -3.285 -26.964 1.00 93.50 95 THR A C 1
ATOM 765 O O . THR A 1 95 ? 21.545 -2.638 -27.925 1.00 93.50 95 THR A O 1
ATOM 768 N N . HIS A 1 96 ? 23.184 -3.118 -26.464 1.00 89.88 96 HIS A N 1
ATOM 769 C CA . HIS A 1 96 ? 24.137 -2.088 -26.893 1.00 89.88 96 HIS A CA 1
ATOM 770 C C . HIS A 1 96 ? 23.635 -0.641 -26.712 1.00 89.88 96 HIS A C 1
ATOM 772 O O . HIS A 1 96 ? 24.052 0.268 -27.432 1.00 89.88 96 HIS A O 1
ATOM 778 N N . GLU A 1 97 ? 22.780 -0.408 -25.719 1.00 87.19 97 GLU A N 1
ATOM 779 C CA . GLU A 1 97 ? 22.329 0.921 -25.314 1.00 87.19 97 GLU A CA 1
ATOM 780 C C . GLU A 1 97 ? 23.287 1.566 -24.299 1.00 87.19 97 GLU A C 1
ATOM 782 O O . GLU A 1 97 ? 23.909 0.909 -23.459 1.00 87.19 97 GLU A O 1
ATOM 787 N N . SER A 1 98 ? 23.423 2.894 -24.358 1.00 84.31 98 SER A N 1
ATOM 788 C CA . SER A 1 98 ? 24.312 3.632 -23.459 1.00 84.31 98 SER A CA 1
ATOM 789 C C . SER A 1 98 ? 23.673 3.867 -22.090 1.00 84.31 98 SER A C 1
ATOM 791 O O . SER A 1 98 ? 22.583 4.431 -22.002 1.00 84.31 98 SER A O 1
ATOM 793 N N . ASN A 1 99 ? 24.404 3.561 -21.018 1.00 85.88 99 ASN A N 1
ATOM 794 C CA . ASN A 1 99 ? 24.003 3.881 -19.650 1.00 85.88 99 ASN A CA 1
ATOM 795 C C . ASN A 1 99 ? 24.811 5.072 -19.118 1.00 85.88 99 ASN A C 1
ATOM 797 O O . ASN A 1 99 ? 26.024 4.969 -18.935 1.00 85.88 99 ASN A O 1
ATOM 801 N N . SER A 1 100 ? 2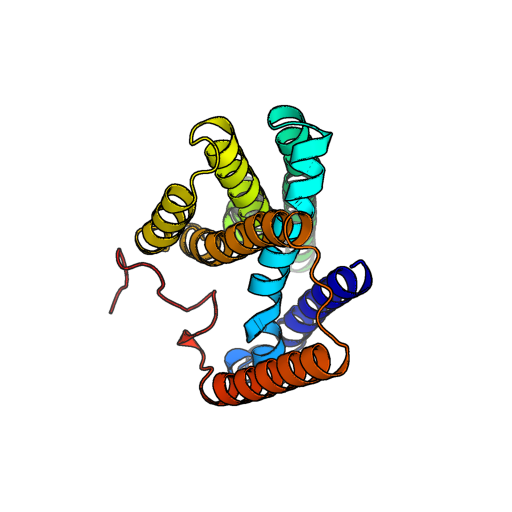4.152 6.194 -18.823 1.00 92.44 100 SER A N 1
ATOM 802 C CA . SER A 1 100 ? 24.774 7.307 -18.096 1.00 92.44 100 SER A CA 1
ATOM 803 C C . SER A 1 100 ? 24.514 7.198 -16.590 1.00 92.44 100 SER A C 1
ATOM 805 O O . SER A 1 100 ? 23.491 6.670 -16.153 1.00 92.44 100 SER A O 1
ATOM 807 N N . VAL A 1 101 ? 25.419 7.737 -15.766 1.00 91.56 101 VAL A N 1
ATOM 808 C CA . VAL A 1 101 ? 25.255 7.742 -14.297 1.00 91.56 101 VAL A CA 1
ATOM 809 C C . VAL A 1 101 ? 23.975 8.475 -13.882 1.00 91.56 101 VAL A C 1
ATOM 811 O O . VAL A 1 101 ? 23.266 8.022 -12.984 1.00 91.56 101 VAL A O 1
ATOM 814 N N . SER A 1 102 ? 23.647 9.578 -14.560 1.00 93.19 102 SER A N 1
ATOM 815 C CA . SER A 1 102 ? 22.416 10.332 -14.311 1.00 93.19 102 SER A CA 1
ATOM 816 C C . SER A 1 102 ? 21.165 9.520 -14.641 1.00 93.19 102 SER A C 1
ATOM 818 O O . SER A 1 102 ? 20.200 9.573 -13.879 1.00 93.19 102 SER A O 1
ATOM 820 N N . TRP A 1 103 ? 21.186 8.725 -15.715 1.00 93.69 103 TRP A N 1
ATOM 821 C CA . TRP A 1 103 ? 20.081 7.833 -16.061 1.00 93.69 103 TRP A CA 1
ATOM 822 C C . TRP A 1 103 ? 19.890 6.736 -15.011 1.00 93.69 103 TRP A C 1
ATOM 824 O O . TRP A 1 103 ? 18.771 6.542 -14.541 1.00 93.69 103 TRP A O 1
ATOM 834 N N . ILE A 1 104 ? 20.970 6.085 -14.562 1.00 94.19 104 ILE A N 1
ATOM 835 C CA . ILE A 1 104 ? 20.907 5.037 -13.526 1.00 94.19 104 ILE A CA 1
ATOM 836 C C . ILE A 1 104 ? 20.347 5.608 -12.217 1.00 94.19 104 ILE A C 1
ATOM 838 O O . ILE A 1 104 ? 19.423 5.040 -11.630 1.00 94.19 104 ILE A O 1
ATOM 842 N N . ALA A 1 105 ? 20.874 6.752 -11.772 1.00 93.75 105 ALA A N 1
ATOM 843 C CA . ALA A 1 105 ? 20.407 7.426 -10.564 1.00 93.75 105 ALA A CA 1
ATOM 844 C C . ALA A 1 105 ? 18.934 7.848 -10.682 1.00 93.75 105 ALA A C 1
ATOM 846 O O . ALA A 1 105 ? 18.146 7.615 -9.762 1.00 93.75 105 ALA A O 1
ATOM 847 N N . GLY A 1 106 ? 18.545 8.410 -11.830 1.00 93.06 106 GLY A N 1
ATOM 848 C CA . GLY A 1 106 ? 17.163 8.771 -12.128 1.00 93.06 106 GLY A CA 1
ATOM 849 C C . GLY A 1 106 ? 16.232 7.559 -12.134 1.00 93.06 106 GLY A C 1
ATOM 850 O O . GLY A 1 106 ? 15.145 7.620 -11.557 1.00 93.06 106 GLY A O 1
ATOM 851 N N . ARG A 1 107 ? 16.666 6.430 -12.708 1.00 92.44 107 ARG A N 1
ATOM 852 C CA . ARG A 1 107 ? 15.884 5.191 -12.757 1.00 92.44 107 ARG A CA 1
ATOM 853 C C . ARG A 1 107 ? 15.681 4.613 -11.366 1.00 92.44 107 ARG A C 1
ATOM 855 O O . ARG A 1 107 ? 14.541 4.357 -10.988 1.00 92.44 107 ARG A O 1
ATOM 862 N N . PHE A 1 108 ? 16.745 4.499 -10.578 1.00 93.94 108 PHE A N 1
ATOM 863 C CA . PHE A 1 108 ? 16.661 4.043 -9.192 1.00 93.94 108 PHE A CA 1
ATOM 864 C C . PHE A 1 108 ? 15.722 4.919 -8.352 1.00 93.94 108 PHE A C 1
ATOM 866 O O . PHE A 1 108 ? 14.866 4.402 -7.623 1.00 93.94 108 PHE A O 1
ATOM 873 N N . LEU A 1 109 ? 15.835 6.245 -8.485 1.00 92.25 109 LEU A N 1
ATOM 874 C CA . LEU A 1 109 ? 14.965 7.186 -7.783 1.00 92.25 109 LEU A CA 1
ATOM 875 C C . LEU A 1 109 ? 13.509 7.023 -8.227 1.00 92.25 109 LEU A C 1
ATOM 877 O O . LEU A 1 109 ? 12.624 6.925 -7.381 1.00 92.25 109 LEU A O 1
ATOM 881 N N . SER A 1 110 ? 13.265 6.917 -9.533 1.00 90.25 110 SER A N 1
ATOM 882 C CA . SER A 1 110 ? 11.938 6.685 -10.105 1.00 90.25 110 SER A CA 1
ATOM 883 C C . SER A 1 110 ? 11.310 5.387 -9.582 1.00 90.25 110 SER A C 1
ATOM 885 O O . SER A 1 110 ? 10.199 5.429 -9.058 1.00 90.25 110 SER A O 1
ATOM 887 N N . ARG A 1 111 ? 12.036 4.258 -9.582 1.00 89.69 111 ARG A N 1
ATOM 888 C CA . ARG A 1 111 ? 11.547 2.981 -9.019 1.00 89.69 111 ARG A CA 1
ATOM 889 C C . ARG A 1 111 ? 11.211 3.107 -7.527 1.00 89.69 111 ARG A C 1
ATOM 891 O O . ARG A 1 111 ? 10.192 2.594 -7.054 1.00 89.69 111 ARG A O 1
ATOM 898 N N . THR A 1 112 ? 12.067 3.806 -6.782 1.00 88.25 112 THR A N 1
ATOM 899 C CA . THR A 1 112 ? 11.924 3.981 -5.332 1.00 88.25 112 THR A CA 1
ATOM 900 C C . THR A 1 112 ? 10.763 4.908 -4.982 1.00 88.25 112 THR A C 1
ATOM 902 O O . THR A 1 112 ? 10.036 4.635 -4.026 1.00 88.25 112 THR A O 1
ATOM 905 N N . VAL A 1 113 ? 10.546 5.985 -5.741 1.00 86.44 113 VAL A N 1
ATOM 906 C CA . VAL A 1 113 ? 9.536 7.023 -5.465 1.00 86.44 113 VAL A CA 1
ATOM 907 C C . VAL A 1 113 ? 8.188 6.705 -6.102 1.00 86.44 113 VAL A C 1
ATOM 909 O O . VAL A 1 113 ? 7.165 6.893 -5.442 1.00 86.44 113 VAL A O 1
ATOM 912 N N . SER A 1 114 ? 8.170 6.117 -7.292 1.00 83.8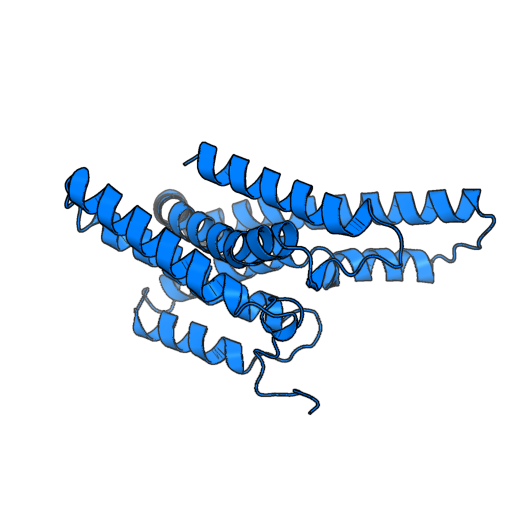1 114 SER A N 1
ATOM 913 C CA . SER A 1 114 ? 6.949 5.855 -8.053 1.00 83.81 114 SER A CA 1
ATOM 914 C C . SER A 1 114 ? 6.583 4.374 -8.030 1.00 83.81 114 SER A C 1
ATOM 916 O O . SER A 1 114 ? 5.653 4.013 -7.320 1.00 83.81 114 SER A O 1
ATOM 918 N N . ASP A 1 115 ? 7.329 3.501 -8.701 1.00 83.50 115 ASP A N 1
ATOM 919 C CA . ASP A 1 115 ? 6.878 2.144 -9.060 1.00 83.50 115 ASP A CA 1
ATOM 920 C C . ASP A 1 115 ? 6.468 1.268 -7.872 1.00 83.50 115 ASP A C 1
ATOM 922 O O . ASP A 1 115 ? 5.406 0.648 -7.874 1.00 83.50 115 ASP A O 1
ATOM 926 N N . LEU A 1 116 ? 7.271 1.250 -6.807 1.00 87.38 116 LEU A N 1
ATOM 927 C CA . LEU A 1 116 ? 7.014 0.418 -5.625 1.00 87.38 116 LEU A CA 1
ATOM 928 C C . LEU A 1 116 ? 6.076 1.106 -4.618 1.00 87.38 116 LEU A C 1
ATOM 930 O O . LEU A 1 116 ? 6.272 1.037 -3.401 1.00 87.38 116 LEU A O 1
ATOM 934 N N . TRP A 1 117 ? 5.068 1.820 -5.126 1.00 91.81 117 TRP A N 1
ATOM 935 C CA . TRP A 1 117 ? 4.133 2.655 -4.363 1.00 91.81 117 TRP A CA 1
ATOM 936 C C . TRP A 1 117 ? 3.428 1.895 -3.233 1.00 91.81 117 TRP A C 1
ATOM 938 O O . TRP A 1 117 ? 3.293 2.431 -2.135 1.00 91.81 117 TRP A O 1
ATOM 948 N N . PHE A 1 118 ? 3.033 0.640 -3.460 1.00 92.12 118 PHE A N 1
ATOM 949 C CA . PHE A 1 118 ? 2.185 -0.112 -2.534 1.00 92.12 118 PHE A CA 1
ATOM 950 C C . PHE A 1 118 ? 2.814 -0.277 -1.144 1.00 92.12 118 PHE A C 1
ATOM 952 O O . PHE A 1 118 ? 2.179 0.006 -0.129 1.00 92.12 118 PHE A O 1
ATOM 959 N N . LEU A 1 119 ? 4.088 -0.675 -1.070 1.00 92.81 119 LEU A N 1
ATOM 960 C CA . LEU A 1 119 ? 4.781 -0.866 0.212 1.00 92.81 119 LEU A CA 1
ATOM 961 C C . LEU A 1 119 ? 4.871 0.442 1.009 1.00 92.81 119 LEU A C 1
ATOM 963 O O . LEU A 1 119 ? 4.696 0.443 2.232 1.00 92.81 119 LEU A O 1
ATOM 967 N N . LYS A 1 120 ? 5.083 1.563 0.313 1.00 93.75 120 LYS A N 1
ATOM 968 C CA . LYS A 1 120 ? 5.092 2.899 0.918 1.00 93.75 120 LYS A CA 1
ATOM 969 C C . LYS A 1 120 ? 3.694 3.316 1.362 1.00 93.75 120 LYS A C 1
ATOM 971 O O . LYS A 1 120 ? 3.570 3.815 2.473 1.00 93.75 120 LYS A O 1
ATOM 976 N N . ALA A 1 121 ? 2.652 3.046 0.573 1.00 94.44 121 ALA A N 1
ATOM 977 C CA . ALA A 1 121 ? 1.260 3.317 0.940 1.00 94.44 121 ALA A CA 1
ATOM 978 C C . ALA A 1 121 ? 0.897 2.638 2.269 1.00 94.44 121 ALA A C 1
ATOM 980 O O . ALA A 1 121 ? 0.382 3.268 3.191 1.00 94.44 121 ALA A O 1
ATOM 981 N N . MET A 1 122 ? 1.264 1.362 2.402 1.00 95.94 122 MET A N 1
ATOM 982 C CA . MET A 1 122 ? 1.058 0.568 3.612 1.00 95.94 122 MET A CA 1
ATOM 983 C C . MET A 1 122 ? 1.845 1.105 4.814 1.00 95.94 122 MET A C 1
ATOM 985 O O . MET A 1 122 ? 1.349 1.103 5.945 1.00 95.94 122 MET A O 1
ATOM 989 N N . PHE A 1 123 ? 3.071 1.583 4.586 1.00 96.81 123 PHE A N 1
ATOM 990 C CA . PHE A 1 123 ? 3.877 2.212 5.628 1.00 96.81 123 PHE A CA 1
ATOM 991 C C . PHE A 1 123 ? 3.296 3.564 6.068 1.00 96.81 123 PHE A C 1
ATOM 993 O O . PHE A 1 123 ? 3.156 3.805 7.267 1.00 96.81 123 PHE A O 1
ATOM 1000 N N . ILE A 1 124 ? 2.896 4.417 5.125 1.00 95.81 124 ILE A N 1
ATOM 1001 C CA . ILE A 1 124 ? 2.267 5.715 5.399 1.00 95.81 124 ILE A CA 1
ATOM 1002 C C . ILE A 1 124 ? 0.958 5.510 6.163 1.00 95.81 124 ILE A C 1
ATOM 1004 O O . ILE A 1 124 ? 0.757 6.145 7.196 1.00 95.81 124 ILE A O 1
ATOM 1008 N N . ALA A 1 125 ? 0.115 4.562 5.745 1.00 97.44 125 ALA A N 1
ATOM 1009 C CA . ALA A 1 125 ? -1.113 4.226 6.459 1.00 97.44 125 ALA A CA 1
ATOM 1010 C C . ALA A 1 125 ? -0.845 3.791 7.910 1.00 97.44 125 ALA A C 1
ATOM 1012 O O . ALA A 1 125 ? -1.539 4.231 8.830 1.00 97.44 125 ALA A O 1
ATOM 1013 N N . CYS A 1 126 ? 0.209 2.999 8.144 1.00 97.50 126 CYS A N 1
ATOM 1014 C CA . CYS A 1 126 ? 0.662 2.663 9.495 1.00 97.50 126 CYS A CA 1
ATOM 1015 C C . CYS A 1 126 ? 1.036 3.915 10.301 1.00 97.50 126 CYS A C 1
ATOM 1017 O O . CYS A 1 126 ? 0.621 4.038 11.454 1.00 97.50 126 CYS A O 1
ATOM 1019 N N . VAL A 1 127 ? 1.821 4.832 9.729 1.00 97.50 127 VAL A N 1
ATOM 1020 C CA . VAL A 1 127 ? 2.244 6.068 10.409 1.00 97.50 127 VAL A CA 1
ATOM 1021 C C . VAL A 1 127 ? 1.041 6.945 10.752 1.00 97.50 127 VAL A C 1
ATOM 1023 O O . VAL A 1 127 ? 0.935 7.396 11.891 1.00 97.50 127 VAL A O 1
ATOM 1026 N N . VAL A 1 128 ? 0.107 7.129 9.815 1.00 96.94 128 VAL A N 1
ATOM 1027 C CA . VAL A 1 128 ? -1.112 7.923 10.027 1.00 96.94 128 VAL A CA 1
ATOM 1028 C C . VAL A 1 128 ? -1.961 7.330 11.149 1.00 96.94 128 VAL A C 1
ATOM 1030 O O . VAL A 1 128 ? -2.340 8.042 12.074 1.00 96.94 128 VAL A O 1
ATOM 1033 N N . VAL A 1 129 ? -2.221 6.022 11.135 1.00 97.06 129 VAL A N 1
ATOM 1034 C CA . VAL A 1 129 ? -3.009 5.383 12.202 1.00 97.06 129 VAL A CA 1
ATOM 1035 C C . VAL A 1 129 ? -2.303 5.482 13.556 1.00 97.06 129 VAL A C 1
ATOM 1037 O O . VAL A 1 129 ? -2.945 5.786 14.559 1.00 97.06 129 VAL A O 1
ATOM 1040 N N . VAL A 1 130 ? -0.980 5.292 13.606 1.00 97.00 130 VAL A N 1
ATOM 1041 C CA . VAL A 1 130 ? -0.202 5.486 14.841 1.00 97.00 130 VAL A CA 1
ATOM 1042 C C . VAL A 1 130 ? -0.305 6.927 15.342 1.00 97.00 130 VAL A C 1
ATOM 1044 O O . VAL A 1 130 ? -0.444 7.139 16.548 1.00 97.00 130 VAL A O 1
ATOM 1047 N N . PHE A 1 131 ? -0.259 7.909 14.441 1.00 96.44 131 PHE A N 1
ATOM 1048 C CA . PHE A 1 131 ? -0.437 9.315 14.780 1.00 96.44 131 PHE A CA 1
ATOM 1049 C C . PHE A 1 131 ? -1.825 9.567 15.385 1.00 96.44 131 PHE A C 1
ATOM 1051 O O . PHE A 1 131 ? -1.921 10.141 16.469 1.00 96.44 131 PHE A O 1
ATOM 1058 N N . ILE A 1 132 ? -2.889 9.065 14.752 1.00 96.38 132 ILE A N 1
ATOM 1059 C CA . ILE A 1 132 ? -4.266 9.208 15.246 1.00 96.38 132 ILE A CA 1
ATOM 1060 C C . ILE A 1 132 ? -4.433 8.556 16.625 1.00 96.38 132 ILE A C 1
ATOM 1062 O O . ILE A 1 132 ? -5.013 9.155 17.531 1.00 96.38 132 ILE A O 1
ATOM 1066 N N . GLU A 1 133 ? -3.916 7.344 16.824 1.00 95.44 133 GLU A N 1
ATOM 1067 C CA . GLU A 1 133 ? -4.051 6.646 18.108 1.00 95.44 133 GLU A CA 1
ATOM 1068 C C . GLU A 1 133 ? -3.235 7.320 19.220 1.00 95.44 133 GLU A C 1
ATOM 1070 O O . GLU A 1 133 ? -3.676 7.341 20.368 1.00 95.44 133 GLU A O 1
ATOM 1075 N N . LYS A 1 134 ? -2.075 7.907 18.901 1.00 94.50 134 LYS A N 1
ATOM 1076 C CA . LYS A 1 134 ? -1.205 8.551 19.895 1.00 94.50 134 LYS A CA 1
ATOM 1077 C C . LYS A 1 134 ? -1.637 9.977 20.240 1.00 94.50 134 LYS A C 1
ATOM 1079 O O . LYS A 1 134 ? -1.644 10.336 21.413 1.00 94.50 134 LYS A O 1
ATOM 1084 N N . TYR A 1 135 ? -1.957 10.789 19.237 1.00 95.19 135 TYR A N 1
ATOM 1085 C CA . TYR A 1 135 ? -2.173 12.231 19.404 1.00 95.19 135 TYR A CA 1
ATOM 1086 C C . TYR A 1 135 ? -3.653 12.613 19.380 1.00 95.19 135 TYR A C 1
ATOM 1088 O O . TYR A 1 135 ? -4.063 13.520 20.098 1.00 95.19 135 TYR A O 1
ATOM 1096 N N . CYS A 1 136 ? -4.477 11.880 18.631 1.00 95.00 136 CYS A N 1
ATOM 1097 C CA . CYS A 1 136 ? -5.923 12.104 18.552 1.00 95.00 136 CYS A CA 1
ATOM 1098 C C . CYS A 1 136 ? -6.717 11.103 19.407 1.00 95.00 136 CYS A C 1
ATOM 1100 O O . CYS A 1 136 ? -7.923 10.955 19.216 1.00 95.00 136 CYS A O 1
ATOM 1102 N N . LYS A 1 137 ? -6.046 10.376 20.315 1.00 91.56 137 LYS A N 1
ATOM 1103 C CA . LYS A 1 137 ? -6.639 9.397 21.248 1.00 91.56 137 LYS A CA 1
ATOM 1104 C C . LYS A 1 137 ? -7.530 8.342 20.572 1.00 91.56 137 LYS A C 1
ATOM 1106 O O . LYS A 1 137 ? -8.415 7.771 21.202 1.00 91.56 137 LYS A O 1
ATOM 1111 N N . GLY A 1 138 ? -7.327 8.096 19.277 1.00 89.88 138 GLY A N 1
ATOM 1112 C CA . GLY A 1 138 ? -8.119 7.135 18.517 1.00 89.88 138 GLY A CA 1
ATOM 1113 C C . GLY A 1 138 ? -9.589 7.520 18.295 1.00 89.88 138 GLY A C 1
ATOM 1114 O O . GLY A 1 138 ? -10.390 6.617 18.035 1.00 89.88 138 GLY A O 1
ATOM 1115 N N . HIS A 1 139 ? -9.972 8.803 18.369 1.00 91.44 139 HIS A N 1
ATOM 1116 C CA . HIS A 1 139 ? -11.355 9.238 18.120 1.00 91.44 139 HIS A CA 1
ATOM 1117 C C . HIS A 1 139 ? -11.845 8.834 16.719 1.00 91.44 139 HIS A C 1
ATOM 1119 O O . HIS A 1 139 ? -11.197 9.119 15.715 1.00 91.44 139 HIS A O 1
ATOM 1125 N N . TRP A 1 140 ? -13.023 8.203 16.643 1.00 91.25 140 TRP A N 1
ATOM 1126 C CA . TRP A 1 140 ? -13.635 7.746 15.383 1.00 91.25 140 TRP A CA 1
ATOM 1127 C C . TRP A 1 140 ? -13.785 8.868 14.348 1.00 91.25 140 TRP A C 1
ATOM 1129 O O . TRP A 1 140 ? -13.512 8.659 13.168 1.00 91.25 140 TRP A O 1
ATOM 1139 N N . LEU A 1 141 ? -14.127 10.079 14.797 1.00 93.38 141 LEU A N 1
ATOM 1140 C CA . LEU A 1 141 ? -14.271 11.231 13.913 1.00 93.38 141 LEU A CA 1
ATOM 1141 C C . LEU A 1 141 ? -12.965 11.568 13.176 1.00 93.38 141 LEU A C 1
ATOM 1143 O O . LEU A 1 141 ? -13.006 11.918 12.004 1.00 93.38 141 LEU A O 1
ATOM 1147 N N . THR A 1 142 ? -11.802 11.390 13.811 1.00 94.00 142 THR A N 1
ATOM 1148 C CA . THR A 1 142 ? -10.504 11.618 13.158 1.00 94.00 142 THR A CA 1
ATOM 1149 C C . THR A 1 142 ? -10.272 10.642 12.005 1.00 94.00 142 THR A C 1
ATOM 1151 O O . THR A 1 142 ? -9.749 11.041 10.973 1.00 94.00 142 THR A O 1
ATOM 1154 N N . TYR A 1 143 ? -10.705 9.385 12.134 1.00 94.94 143 TYR A N 1
ATOM 1155 C CA . TYR A 1 143 ? -10.612 8.404 11.048 1.00 94.94 143 TYR A CA 1
ATOM 1156 C C . TYR A 1 143 ? -11.500 8.782 9.860 1.00 94.94 143 TYR A C 1
ATOM 1158 O O . TYR A 1 143 ? -11.054 8.682 8.717 1.00 94.94 143 TYR A O 1
ATOM 1166 N N . ILE A 1 144 ? -12.724 9.258 10.123 1.00 93.88 144 ILE A N 1
ATOM 1167 C CA . ILE A 1 144 ? -13.615 9.773 9.073 1.00 93.88 144 ILE A CA 1
ATOM 1168 C C . ILE A 1 144 ? -12.971 10.974 8.389 1.00 93.88 144 ILE A C 1
ATOM 1170 O O . ILE A 1 144 ? -12.844 10.972 7.170 1.00 93.88 144 ILE A O 1
ATOM 1174 N N . ILE A 1 145 ? -12.530 11.973 9.159 1.00 94.25 145 ILE A N 1
ATOM 1175 C CA . ILE A 1 145 ? -11.923 13.190 8.612 1.00 94.25 145 ILE A CA 1
ATOM 1176 C C . ILE A 1 145 ? -10.704 12.832 7.763 1.00 94.25 145 ILE A C 1
ATOM 1178 O O . ILE A 1 145 ? -10.633 13.240 6.612 1.00 94.25 145 ILE A O 1
ATOM 1182 N N . CYS A 1 146 ? -9.777 12.018 8.272 1.00 93.69 146 CYS A N 1
ATOM 1183 C CA . CYS A 1 146 ? -8.609 11.601 7.500 1.00 93.69 146 CYS A CA 1
ATOM 1184 C C . CYS A 1 146 ? -8.983 10.819 6.236 1.00 93.69 146 CYS A C 1
ATOM 1186 O O . CYS A 1 146 ? -8.311 10.989 5.226 1.00 93.69 146 CYS A O 1
ATOM 1188 N N . SER A 1 147 ? -10.043 10.005 6.271 1.00 92.56 147 SER A N 1
ATOM 1189 C CA . SER A 1 147 ? -10.544 9.305 5.082 1.00 92.56 147 SER A CA 1
ATOM 1190 C C . SER A 1 147 ? -11.125 10.283 4.058 1.00 92.56 147 SER A C 1
ATOM 1192 O O . SER A 1 147 ? -10.836 10.160 2.875 1.00 92.56 147 SER A O 1
ATOM 1194 N N . LEU A 1 148 ? -11.877 11.298 4.493 1.00 91.75 148 LEU A N 1
ATOM 1195 C CA . LEU A 1 148 ? -12.428 12.328 3.605 1.00 91.75 148 LEU A CA 1
ATOM 1196 C C . LEU A 1 148 ? -11.346 13.254 3.032 1.00 91.75 148 LEU A C 1
ATOM 1198 O O . LEU A 1 148 ? -11.425 13.661 1.879 1.00 91.75 148 LEU A O 1
ATOM 1202 N N . LEU A 1 149 ? -10.296 13.548 3.799 1.00 90.88 149 LEU A N 1
ATOM 1203 C CA . LEU A 1 149 ? -9.170 14.349 3.315 1.00 90.88 149 LEU A CA 1
ATOM 1204 C C . LEU A 1 149 ? -8.401 13.664 2.175 1.00 90.88 149 LEU A C 1
ATOM 1206 O O . LEU A 1 149 ? -7.694 14.345 1.438 1.00 90.88 149 LEU A O 1
ATOM 1210 N N . THR A 1 150 ? -8.551 12.346 1.984 1.00 89.25 150 THR A N 1
ATOM 1211 C CA . THR A 1 150 ? -7.901 11.642 0.866 1.00 89.25 150 THR A CA 1
ATOM 1212 C C . THR A 1 150 ? -8.404 12.086 -0.508 1.00 89.25 150 THR A C 1
ATOM 1214 O O . THR A 1 150 ? -7.619 12.069 -1.450 1.00 89.25 150 THR A O 1
ATOM 1217 N N . PHE A 1 151 ? -9.648 12.571 -0.614 1.00 86.44 151 PHE A N 1
ATOM 1218 C CA . PHE A 1 151 ? -10.215 13.123 -1.856 1.00 86.44 151 PHE A CA 1
ATOM 1219 C C . PHE A 1 151 ? -9.574 14.456 -2.277 1.00 86.44 151 PHE A C 1
ATOM 1221 O O . PHE A 1 151 ? -9.768 14.916 -3.401 1.00 86.44 151 PHE A O 1
ATOM 1228 N N . LEU A 1 152 ? -8.820 15.093 -1.376 1.00 87.12 152 LEU A N 1
ATOM 1229 C CA . LEU A 1 152 ? -8.091 16.335 -1.643 1.00 87.12 152 LEU A CA 1
ATOM 1230 C C . LEU A 1 152 ? -6.621 16.085 -2.013 1.00 87.12 152 LEU A C 1
ATOM 1232 O O . LEU A 1 152 ? -5.884 17.039 -2.257 1.00 87.12 152 LEU A O 1
ATOM 1236 N N . LEU A 1 153 ? -6.161 14.828 -1.999 1.00 84.62 153 LEU A N 1
ATOM 1237 C CA . LEU A 1 153 ? -4.774 14.507 -2.320 1.00 84.62 153 LEU A CA 1
ATOM 1238 C C . LEU A 1 153 ? -4.541 14.606 -3.830 1.00 84.62 153 LEU A C 1
ATOM 1240 O O . LEU A 1 153 ? -5.262 13.956 -4.579 1.00 84.62 153 LEU A O 1
ATOM 1244 N N . PRO A 1 154 ? -3.510 15.341 -4.283 1.00 82.44 154 PRO A N 1
ATOM 1245 C CA . PRO A 1 154 ? -3.249 15.510 -5.707 1.00 82.44 154 PRO A CA 1
ATOM 1246 C C . PRO A 1 154 ? -2.872 14.176 -6.367 1.00 82.44 154 PRO A C 1
ATOM 1248 O O . PRO A 1 154 ? -2.235 13.325 -5.749 1.00 82.44 154 PRO A O 1
ATOM 1251 N N . SER A 1 155 ? -3.163 14.020 -7.658 1.00 78.56 155 SER A N 1
ATOM 1252 C CA . SER A 1 155 ? -2.815 12.817 -8.442 1.00 78.56 155 SER A CA 1
ATOM 1253 C C . SER A 1 155 ? -1.331 12.731 -8.845 1.00 78.56 155 SER A C 1
ATOM 1255 O O . SER A 1 155 ? -0.960 11.996 -9.754 1.00 78.56 155 SER A O 1
ATOM 1257 N N . ILE A 1 156 ? -0.454 13.476 -8.170 1.00 78.69 156 ILE A N 1
ATOM 1258 C CA . ILE A 1 156 ? 0.985 13.541 -8.459 1.00 78.69 156 ILE A CA 1
ATOM 1259 C C . ILE A 1 156 ? 1.708 12.501 -7.585 1.00 78.69 156 ILE A C 1
ATOM 1261 O O . ILE A 1 156 ? 1.316 12.273 -6.444 1.00 78.69 156 ILE A O 1
ATOM 1265 N N . TYR A 1 157 ? 2.768 11.859 -8.086 1.00 77.50 157 TYR A N 1
ATOM 1266 C CA . TYR A 1 157 ? 3.623 10.934 -7.313 1.00 77.50 157 TYR A CA 1
ATOM 1267 C C . TYR A 1 157 ? 2.866 9.839 -6.526 1.00 77.50 157 TYR A C 1
ATOM 1269 O O . TYR A 1 157 ? 3.287 9.454 -5.433 1.00 77.50 157 TYR A O 1
ATOM 1277 N N . ASN A 1 158 ? 1.762 9.318 -7.072 1.00 86.38 158 ASN A N 1
ATOM 1278 C CA . ASN A 1 158 ? 0.936 8.261 -6.469 1.00 86.38 158 ASN A CA 1
ATOM 1279 C C . ASN A 1 158 ? 0.230 8.635 -5.148 1.00 86.38 158 ASN A C 1
ATOM 1281 O O . ASN A 1 158 ? -0.226 7.744 -4.424 1.00 86.38 158 ASN A O 1
ATOM 1285 N N . PHE A 1 159 ? 0.104 9.925 -4.811 1.00 84.94 159 PHE A N 1
ATOM 1286 C CA . PHE A 1 159 ? -0.620 10.352 -3.605 1.00 84.94 159 PHE A CA 1
ATOM 1287 C C . PHE A 1 159 ? -2.098 9.930 -3.625 1.00 84.94 159 PHE A C 1
ATOM 1289 O O . PHE A 1 159 ? -2.623 9.526 -2.585 1.00 84.94 159 PHE A O 1
ATOM 1296 N N . ASN A 1 160 ? -2.739 9.923 -4.796 1.00 86.81 160 ASN A N 1
ATOM 1297 C CA . ASN A 1 160 ? -4.080 9.366 -4.998 1.00 86.81 160 ASN A CA 1
ATOM 1298 C C . ASN A 1 160 ? -4.156 7.877 -4.611 1.00 86.81 160 ASN A C 1
ATOM 1300 O O . ASN A 1 160 ? -5.084 7.474 -3.912 1.00 86.81 160 ASN A O 1
ATOM 1304 N N . LEU A 1 161 ? -3.152 7.069 -4.979 1.00 90.00 161 LEU A N 1
ATOM 1305 C CA . LEU A 1 161 ? -3.098 5.648 -4.617 1.00 90.00 161 LEU A CA 1
ATOM 1306 C C . LEU A 1 161 ? -2.979 5.479 -3.098 1.00 90.00 161 LEU A C 1
ATOM 1308 O O . LEU A 1 161 ? -3.627 4.619 -2.505 1.00 90.00 161 LEU A O 1
ATOM 1312 N N . TYR A 1 162 ? -2.180 6.321 -2.437 1.00 91.31 162 TYR A N 1
ATOM 1313 C CA . TYR A 1 162 ? -2.043 6.290 -0.977 1.00 91.31 162 TYR A CA 1
ATOM 1314 C C . TYR A 1 162 ? -3.355 6.672 -0.293 1.00 91.31 162 TYR A C 1
ATOM 1316 O O . TYR A 1 162 ? -3.761 6.014 0.669 1.00 91.31 162 TYR A O 1
ATOM 1324 N N . GLY A 1 163 ? -4.026 7.694 -0.828 1.00 90.38 163 GLY A N 1
ATOM 1325 C CA . GLY A 1 163 ? -5.353 8.123 -0.412 1.00 90.38 163 GLY A CA 1
ATOM 1326 C C . GLY A 1 163 ? -6.384 7.009 -0.533 1.00 90.38 163 GLY A C 1
ATOM 1327 O O . GLY A 1 163 ? -7.077 6.721 0.435 1.00 90.38 163 GLY A O 1
ATOM 1328 N N . PHE A 1 164 ? -6.413 6.305 -1.662 1.00 90.94 164 PHE A N 1
ATOM 1329 C CA . PHE A 1 164 ? -7.330 5.190 -1.880 1.00 90.94 164 PHE A CA 1
ATOM 1330 C C . PHE A 1 164 ? -7.131 4.056 -0.862 1.00 90.94 164 PHE A C 1
ATOM 1332 O O . PHE A 1 164 ? -8.103 3.510 -0.347 1.00 90.94 164 PHE A O 1
ATOM 1339 N N . MET A 1 165 ? -5.887 3.698 -0.523 1.00 94.56 165 MET A N 1
ATOM 1340 C CA . MET A 1 165 ? -5.608 2.582 0.398 1.00 94.56 165 MET A CA 1
ATOM 1341 C C . MET A 1 165 ? -5.905 2.907 1.871 1.00 94.56 165 MET A C 1
ATOM 1343 O O . MET A 1 165 ? -6.195 2.004 2.667 1.00 94.56 165 MET A O 1
ATOM 1347 N N . LEU A 1 166 ? -5.796 4.181 2.256 1.00 95.31 166 LEU A N 1
ATOM 1348 C CA . LEU A 1 166 ? -5.822 4.613 3.652 1.00 95.31 166 LEU A CA 1
ATOM 1349 C C . LEU A 1 166 ? -7.148 4.290 4.378 1.00 95.31 166 LEU A C 1
ATOM 1351 O O . LEU A 1 166 ? -7.069 3.693 5.459 1.00 95.31 166 LEU A O 1
ATOM 1355 N N . PRO A 1 167 ? -8.345 4.583 3.824 1.00 95.50 167 PRO A N 1
ATOM 1356 C CA . PRO A 1 167 ? -9.618 4.253 4.462 1.00 95.50 167 PRO A CA 1
ATOM 1357 C C . PRO A 1 167 ? -9.781 2.757 4.740 1.00 95.50 167 PRO A C 1
ATOM 1359 O O . PRO A 1 167 ? -10.226 2.376 5.822 1.00 95.50 167 PRO A O 1
ATOM 1362 N N . PHE A 1 168 ? -9.365 1.888 3.814 1.00 95.94 168 PHE A N 1
ATOM 1363 C CA . PHE A 1 168 ? -9.459 0.436 4.001 1.00 95.94 168 PHE A CA 1
ATOM 1364 C C . PHE A 1 168 ? -8.545 -0.048 5.124 1.00 95.94 168 PHE A C 1
ATOM 1366 O O . PHE A 1 168 ? -8.953 -0.855 5.963 1.00 95.94 168 PHE A O 1
ATOM 1373 N N . PHE A 1 169 ? -7.323 0.483 5.190 1.00 97.56 169 PHE A N 1
ATOM 1374 C CA . PHE A 1 169 ? -6.392 0.179 6.273 1.00 97.56 169 PHE A CA 1
ATOM 1375 C C . PHE A 1 169 ? -6.947 0.618 7.636 1.00 97.56 169 PHE A C 1
ATOM 1377 O O . PHE A 1 169 ? -6.931 -0.142 8.610 1.00 97.56 169 PHE A O 1
ATOM 1384 N N . MET A 1 170 ? -7.473 1.840 7.698 1.00 97.44 170 MET A N 1
ATOM 1385 C CA . MET A 1 170 ? -8.127 2.416 8.872 1.00 97.44 170 MET A CA 1
ATOM 1386 C C . MET A 1 170 ? -9.324 1.585 9.344 1.00 97.44 170 MET A C 1
ATOM 1388 O O . MET A 1 170 ? -9.422 1.256 10.532 1.00 97.44 170 MET A O 1
ATOM 1392 N N . LEU A 1 171 ? -10.196 1.204 8.408 1.00 96.62 171 LEU A N 1
ATOM 1393 C CA . LEU A 1 171 ? -11.353 0.350 8.653 1.00 96.62 171 LEU A CA 1
ATOM 1394 C C . LEU A 1 171 ? -10.919 -0.980 9.267 1.00 96.62 171 LEU A C 1
ATOM 1396 O O . LEU A 1 171 ? -11.455 -1.387 10.296 1.00 96.62 171 LEU A O 1
ATOM 1400 N N . GLY A 1 172 ? -9.901 -1.621 8.688 1.00 95.88 172 GLY A N 1
ATOM 1401 C CA . GLY A 1 172 ? -9.329 -2.854 9.217 1.00 95.88 172 GLY A CA 1
ATOM 1402 C C . GLY A 1 172 ? -8.859 -2.711 10.664 1.00 95.88 172 GLY A C 1
ATOM 1403 O O . GLY A 1 172 ? -9.208 -3.527 11.520 1.00 95.88 172 GLY A O 1
ATOM 1404 N N . PHE A 1 173 ? -8.112 -1.645 10.965 1.00 96.06 173 PHE A N 1
ATOM 1405 C CA . PHE A 1 173 ? -7.594 -1.390 12.311 1.00 96.06 173 PHE A CA 1
ATOM 1406 C C . PHE A 1 173 ? -8.707 -1.218 13.355 1.00 96.06 173 PHE A C 1
ATOM 1408 O O . PHE A 1 173 ? -8.627 -1.799 14.442 1.00 96.06 173 PHE A O 1
ATOM 1415 N N . LYS A 1 174 ? -9.770 -0.468 13.031 1.00 94.88 174 LYS A N 1
ATOM 1416 C CA . LYS A 1 174 ? -10.931 -0.305 13.923 1.00 94.88 174 LYS A CA 1
ATOM 1417 C C . LYS A 1 174 ? -11.766 -1.572 14.041 1.00 94.88 174 LYS A C 1
ATOM 1419 O O . LYS A 1 174 ? -12.150 -1.928 15.156 1.00 94.88 174 LYS A O 1
ATOM 1424 N N . ALA A 1 175 ? -11.974 -2.289 12.938 1.00 93.25 175 ALA A N 1
ATOM 1425 C CA . ALA A 1 175 ? -12.672 -3.570 12.938 1.00 93.25 175 ALA A CA 1
ATOM 1426 C C . ALA A 1 175 ? -12.006 -4.579 13.885 1.00 93.25 175 ALA A C 1
ATOM 1428 O O . ALA A 1 175 ? -12.707 -5.288 14.601 1.00 93.25 175 ALA A O 1
ATOM 1429 N N . SER A 1 176 ? -10.669 -4.597 13.975 1.00 91.69 176 SER A N 1
ATOM 1430 C CA . SER A 1 176 ? -9.968 -5.453 14.943 1.00 91.69 176 SER A CA 1
ATOM 1431 C C . SER A 1 176 ? -10.257 -5.092 16.399 1.00 91.69 176 SER A C 1
ATOM 1433 O O . SER A 1 176 ? -10.298 -5.994 17.233 1.00 91.69 176 SER A O 1
ATOM 1435 N N . GLY A 1 177 ? -10.423 -3.807 16.724 1.00 86.88 177 GLY A N 1
ATOM 1436 C CA . GLY A 1 177 ? -10.790 -3.377 18.076 1.00 86.88 177 GLY A CA 1
ATOM 1437 C C . GLY A 1 177 ? -12.213 -3.806 18.428 1.00 86.88 177 GLY A C 1
ATOM 1438 O O . GLY A 1 177 ? -12.426 -4.461 19.445 1.00 86.88 177 GLY A O 1
ATOM 1439 N N . LEU A 1 178 ? -13.161 -3.525 17.529 1.00 86.69 178 LEU A N 1
ATOM 1440 C CA . LEU A 1 178 ? -14.570 -3.884 17.703 1.00 86.69 178 LEU A CA 1
ATOM 1441 C C . LEU A 1 178 ? -14.777 -5.397 17.797 1.00 86.69 178 LEU A C 1
ATOM 1443 O O . LEU A 1 178 ? -15.541 -5.850 18.638 1.00 86.69 178 LEU A O 1
ATOM 1447 N N . ALA A 1 179 ? -14.075 -6.185 16.980 1.00 85.12 179 ALA A N 1
ATOM 1448 C CA . ALA A 1 179 ? -14.153 -7.645 17.026 1.00 85.12 179 ALA A CA 1
ATOM 1449 C C . ALA A 1 179 ? -13.612 -8.230 18.344 1.00 85.12 179 ALA A C 1
ATOM 1451 O O . ALA A 1 179 ? -14.051 -9.296 18.770 1.00 85.12 179 ALA A O 1
ATOM 1452 N N . LYS A 1 180 ? -12.657 -7.548 18.991 1.00 79.88 180 LYS A N 1
ATOM 1453 C CA . LYS A 1 180 ? -12.101 -7.954 20.290 1.00 79.88 180 LYS A CA 1
ATOM 1454 C C . LYS A 1 180 ? -13.045 -7.608 21.445 1.00 79.88 180 LYS A C 1
ATOM 1456 O O . LYS A 1 180 ? -13.139 -8.377 22.394 1.00 79.88 180 LYS A O 1
ATOM 1461 N N . GLU A 1 181 ? -13.729 -6.469 21.354 1.00 77.81 181 GLU A N 1
ATOM 1462 C CA . GLU A 1 181 ? -14.696 -5.991 22.350 1.00 77.81 181 GLU A CA 1
ATOM 1463 C C . GLU A 1 181 ? -16.035 -6.738 22.256 1.00 77.81 181 GLU A C 1
ATOM 1465 O O . GLU A 1 181 ? -16.555 -7.235 23.251 1.00 77.81 181 GLU A O 1
ATOM 1470 N N . LYS A 1 182 ? -16.563 -6.882 21.038 1.00 72.25 182 LYS A N 1
ATOM 1471 C CA . LYS A 1 182 ? -17.794 -7.608 20.723 1.00 72.25 182 LYS A CA 1
ATOM 1472 C C . LYS A 1 182 ? -17.448 -8.980 20.161 1.00 72.25 182 LYS A C 1
ATOM 1474 O O . LYS A 1 182 ? -17.569 -9.231 18.963 1.00 72.25 182 LYS A O 1
ATOM 1479 N N . SER A 1 183 ? -17.025 -9.888 21.035 1.00 62.84 183 SER A N 1
ATOM 1480 C CA . SER A 1 183 ? -16.843 -11.306 20.692 1.00 62.84 183 SER A CA 1
ATOM 1481 C C . SER A 1 183 ? -18.198 -12.028 20.604 1.00 62.84 183 SER A C 1
ATOM 1483 O O . SER A 1 183 ? -18.442 -13.040 21.262 1.00 62.84 183 SER A O 1
ATOM 1485 N N . GLU A 1 184 ? -19.119 -11.504 19.799 1.00 63.31 184 GLU A N 1
ATOM 1486 C CA . GLU A 1 184 ? -20.334 -12.227 19.448 1.00 63.31 184 GLU A CA 1
ATOM 1487 C C . GLU A 1 184 ? -20.011 -13.155 18.282 1.00 63.31 184 GLU A C 1
ATOM 1489 O O . GLU A 1 184 ? -19.763 -12.741 17.145 1.00 63.31 184 GLU A O 1
ATOM 1494 N N . LYS A 1 185 ? -19.973 -14.459 18.562 1.00 67.81 185 LYS A N 1
ATOM 1495 C CA . LYS A 1 185 ? -19.815 -15.457 17.509 1.00 67.81 185 LYS A CA 1
ATOM 1496 C C . LYS A 1 185 ? -21.091 -15.465 16.674 1.00 67.81 185 LYS A C 1
ATOM 1498 O O . LYS A 1 185 ? -22.094 -16.045 17.071 1.00 67.81 185 LYS A O 1
ATOM 1503 N N . LEU A 1 186 ? -21.023 -14.870 15.485 1.00 72.62 186 LEU A N 1
ATOM 1504 C CA . LEU A 1 186 ? -22.075 -15.031 14.487 1.00 72.62 186 LEU A CA 1
ATOM 1505 C C . LEU A 1 186 ? -22.249 -16.527 14.187 1.00 72.62 186 LEU A C 1
ATOM 1507 O O . LEU A 1 186 ? -21.243 -17.223 13.999 1.00 72.62 186 LEU A O 1
ATOM 1511 N N . ASP A 1 187 ? -23.490 -17.009 14.150 1.00 84.00 187 ASP A N 1
ATOM 1512 C CA . ASP A 1 187 ? -23.791 -18.401 13.811 1.00 84.00 187 ASP A CA 1
ATOM 1513 C C . ASP A 1 187 ? -23.268 -18.768 12.408 1.00 84.00 187 ASP A C 1
ATOM 1515 O O . ASP A 1 187 ? -23.166 -17.913 11.520 1.00 84.00 187 ASP A O 1
ATOM 1519 N N . ARG A 1 188 ? -22.931 -20.047 12.203 1.00 85.94 188 ARG A N 1
ATOM 1520 C CA . ARG A 1 188 ? -22.369 -20.548 10.942 1.00 85.94 188 ARG A CA 1
ATOM 1521 C C . ARG A 1 188 ? -23.265 -20.226 9.747 1.00 85.94 188 ARG A C 1
ATOM 1523 O O . ARG A 1 188 ? -22.744 -19.775 8.729 1.00 85.94 188 ARG A O 1
ATOM 1530 N N . ASN A 1 189 ? -24.581 -20.395 9.868 1.00 87.38 189 ASN A N 1
ATOM 1531 C CA . ASN A 1 189 ? -25.500 -20.158 8.754 1.00 87.38 189 ASN A CA 1
ATOM 1532 C C . ASN A 1 189 ? -25.548 -18.671 8.403 1.00 87.38 189 ASN A C 1
ATOM 1534 O O . ASN A 1 189 ? -25.450 -18.304 7.237 1.00 87.38 189 ASN A O 1
ATOM 1538 N N . LYS A 1 190 ? -25.574 -17.799 9.416 1.00 86.88 190 LYS A N 1
ATOM 1539 C CA . LYS A 1 190 ? -25.510 -16.346 9.214 1.00 86.88 190 LYS A CA 1
ATOM 1540 C C . LYS A 1 190 ? -24.201 -15.915 8.541 1.00 86.88 190 LYS A C 1
ATOM 1542 O O . LYS A 1 190 ? -24.239 -15.067 7.656 1.00 86.88 190 LYS A O 1
ATOM 1547 N N . ARG A 1 191 ? -23.055 -16.516 8.895 1.00 84.25 191 ARG A N 1
ATOM 1548 C CA . ARG A 1 191 ? -21.767 -16.252 8.216 1.00 84.25 191 ARG A CA 1
ATOM 1549 C C . ARG A 1 191 ? -21.804 -16.648 6.747 1.00 84.25 191 ARG A C 1
ATOM 1551 O O . ARG A 1 191 ? -21.325 -15.887 5.915 1.00 84.25 191 ARG A O 1
ATOM 1558 N N . ILE A 1 192 ? -22.363 -17.820 6.444 1.00 87.69 192 ILE A N 1
ATOM 1559 C CA . ILE A 1 192 ? -22.507 -18.302 5.068 1.00 87.69 192 ILE A CA 1
ATOM 1560 C C . ILE A 1 192 ? -23.423 -17.360 4.282 1.00 87.69 192 ILE A C 1
ATOM 1562 O O . ILE A 1 192 ? -23.041 -16.928 3.201 1.00 87.69 192 ILE A O 1
ATOM 1566 N N . CYS A 1 193 ? -24.570 -16.962 4.840 1.00 89.12 193 CYS A N 1
ATOM 1567 C CA . CYS A 1 193 ? -25.479 -16.016 4.189 1.00 89.12 193 CYS A CA 1
ATOM 1568 C C . CYS A 1 193 ? -24.817 -14.660 3.923 1.00 89.12 193 CYS A C 1
ATOM 1570 O O . CYS A 1 193 ? -24.944 -14.134 2.822 1.00 89.12 193 CYS A O 1
ATOM 1572 N N . VAL A 1 194 ? -24.081 -14.109 4.896 1.00 87.69 194 VAL A N 1
ATOM 1573 C CA . VAL A 1 194 ? -23.335 -12.854 4.707 1.00 87.69 194 VAL A CA 1
ATOM 1574 C C . VAL A 1 194 ? -22.278 -13.020 3.620 1.00 87.69 194 VAL A C 1
ATOM 1576 O O . VAL A 1 194 ? -22.206 -12.187 2.726 1.00 87.69 194 VAL A O 1
ATOM 1579 N N . PHE A 1 195 ? -21.503 -14.107 3.650 1.00 87.38 195 PHE A N 1
ATOM 1580 C CA . PHE A 1 195 ? -20.478 -14.376 2.645 1.00 87.38 195 PHE A CA 1
ATOM 1581 C C . PHE A 1 195 ? -21.073 -14.480 1.235 1.00 87.38 195 PHE A C 1
ATOM 1583 O O . PHE A 1 195 ? -20.626 -13.772 0.334 1.00 87.38 195 PHE A O 1
ATOM 1590 N N . ILE A 1 196 ? -22.116 -15.297 1.056 1.00 89.31 196 ILE A N 1
ATOM 1591 C CA . ILE A 1 196 ? -22.816 -15.449 -0.226 1.00 89.31 196 ILE A CA 1
ATOM 1592 C C . ILE A 1 196 ? -23.395 -14.104 -0.669 1.00 89.31 196 ILE A C 1
ATOM 1594 O O . ILE A 1 196 ? -23.188 -13.710 -1.811 1.00 89.31 196 ILE A O 1
ATOM 1598 N N . GLY A 1 197 ? -24.050 -13.364 0.228 1.00 90.50 197 GLY A N 1
ATOM 1599 C CA . GLY A 1 197 ? -24.598 -12.043 -0.077 1.00 90.50 197 GLY A CA 1
ATOM 1600 C C . GLY A 1 197 ? -23.528 -11.059 -0.554 1.00 90.50 197 GLY A C 1
ATOM 1601 O O . GLY A 1 197 ? -23.710 -10.402 -1.576 1.00 90.50 197 GLY A O 1
ATOM 1602 N N . THR A 1 198 ? -22.377 -11.005 0.126 1.00 87.69 198 THR A N 1
ATOM 1603 C CA . THR A 1 198 ? -21.243 -10.160 -0.289 1.00 87.69 198 THR A CA 1
ATOM 1604 C C . THR A 1 198 ? -20.624 -10.616 -1.607 1.00 87.69 198 THR A C 1
ATOM 1606 O O . THR A 1 198 ? -20.231 -9.771 -2.404 1.00 87.69 198 THR A O 1
ATOM 1609 N N . LEU A 1 199 ? -20.570 -11.926 -1.866 1.00 88.81 199 LEU A N 1
ATOM 1610 C CA . LEU A 1 199 ? -20.046 -12.478 -3.112 1.00 88.81 199 LEU A CA 1
ATOM 1611 C C . LEU A 1 199 ? -20.962 -12.146 -4.293 1.00 88.81 199 LEU A C 1
ATOM 1613 O O . LEU A 1 199 ? -20.482 -11.693 -5.325 1.00 88.81 199 LEU A O 1
ATOM 1617 N N . VAL A 1 200 ? -22.274 -12.323 -4.128 1.00 89.62 200 VAL A N 1
ATOM 1618 C CA . VAL A 1 200 ? -23.275 -11.974 -5.146 1.00 89.62 200 VAL A CA 1
ATOM 1619 C C . VAL A 1 200 ? -23.237 -10.478 -5.434 1.00 89.62 200 VAL A C 1
ATOM 1621 O O . VAL A 1 200 ? -23.164 -10.085 -6.595 1.00 89.62 200 VAL A O 1
ATOM 1624 N N . LEU A 1 201 ? -23.214 -9.641 -4.392 1.00 89.94 201 LEU A N 1
ATOM 1625 C CA . LEU A 1 201 ? -23.081 -8.195 -4.554 1.00 89.94 201 LEU A CA 1
ATOM 1626 C C . LEU A 1 201 ? -21.792 -7.833 -5.301 1.00 89.94 201 LEU A C 1
ATOM 1628 O O . LEU A 1 201 ? -21.827 -7.007 -6.206 1.00 89.94 201 LEU A O 1
ATOM 1632 N N . TYR A 1 202 ? -20.670 -8.466 -4.958 1.00 89.00 202 TYR A N 1
ATOM 1633 C CA . TYR A 1 202 ? -19.399 -8.230 -5.633 1.00 89.00 202 TYR A CA 1
ATOM 1634 C C . TYR A 1 202 ? -19.445 -8.621 -7.116 1.00 89.00 202 TYR A C 1
ATOM 1636 O O . TYR A 1 202 ? -18.988 -7.852 -7.956 1.00 89.00 202 TYR A O 1
ATOM 1644 N N . ILE A 1 203 ? -20.054 -9.762 -7.455 1.00 88.62 203 ILE A N 1
ATOM 1645 C CA . ILE A 1 203 ? -20.252 -10.185 -8.850 1.00 88.62 203 ILE A CA 1
ATOM 1646 C C . ILE A 1 203 ? -21.114 -9.170 -9.607 1.00 88.62 203 ILE A C 1
ATOM 1648 O O . ILE A 1 203 ? -20.774 -8.811 -10.729 1.00 88.62 203 ILE A O 1
ATOM 1652 N N . ILE A 1 204 ? -22.189 -8.664 -8.996 1.00 88.50 204 ILE A N 1
ATOM 1653 C CA . ILE A 1 204 ? -23.031 -7.626 -9.609 1.00 88.50 204 ILE A CA 1
ATOM 1654 C C . ILE A 1 204 ? -22.213 -6.356 -9.861 1.00 88.50 204 ILE A C 1
ATOM 1656 O O . ILE A 1 204 ? -22.252 -5.821 -10.962 1.00 88.50 204 ILE A O 1
ATOM 1660 N N . LEU A 1 205 ? -21.441 -5.894 -8.874 1.00 88.31 205 LEU A N 1
ATOM 1661 C CA . LEU A 1 205 ? -20.583 -4.712 -9.017 1.00 88.31 205 LEU A CA 1
ATOM 1662 C C . LEU A 1 205 ? -19.505 -4.901 -10.091 1.00 88.31 205 LEU A C 1
ATOM 1664 O O . LEU A 1 205 ? -19.188 -3.949 -10.799 1.00 88.31 205 LEU A O 1
ATOM 1668 N N . LEU A 1 206 ? -18.980 -6.118 -10.252 1.00 87.81 206 LEU A N 1
ATOM 1669 C CA . LEU A 1 206 ? -18.012 -6.441 -11.299 1.00 87.81 206 LEU A CA 1
ATOM 1670 C C . LEU A 1 206 ? -18.570 -6.267 -12.715 1.00 87.81 206 LEU A C 1
ATOM 1672 O O . LEU A 1 206 ? -17.810 -5.903 -13.608 1.00 87.81 206 LEU A O 1
ATOM 1676 N N . LEU A 1 207 ? -19.876 -6.463 -12.925 1.00 86.25 207 LEU A N 1
ATOM 1677 C CA . LEU A 1 207 ? -20.512 -6.205 -14.226 1.00 86.25 207 LEU A CA 1
ATOM 1678 C C . LEU A 1 207 ? -20.483 -4.718 -14.608 1.00 86.25 207 LEU A C 1
ATOM 1680 O O . LEU A 1 207 ? -20.557 -4.388 -15.787 1.00 86.25 207 LEU A O 1
ATOM 1684 N N . PHE A 1 208 ? -20.357 -3.832 -13.618 1.00 87.62 208 PHE A N 1
ATOM 1685 C CA . PHE A 1 208 ? -20.237 -2.385 -13.800 1.00 87.62 208 PHE A CA 1
ATOM 1686 C C . PHE A 1 208 ? -18.801 -1.885 -13.589 1.00 87.62 208 PHE A C 1
ATOM 1688 O O . PHE A 1 208 ? -18.593 -0.680 -13.464 1.00 87.62 208 PHE A O 1
ATOM 1695 N N . PHE A 1 209 ? -17.819 -2.788 -13.505 1.00 86.06 209 PHE A N 1
ATOM 1696 C CA . PHE A 1 209 ? -16.425 -2.435 -13.266 1.00 86.06 209 PHE A CA 1
ATOM 1697 C C . PHE A 1 209 ? -15.702 -2.204 -14.596 1.00 86.06 209 PHE A C 1
ATOM 1699 O O . PHE A 1 209 ? -15.323 -3.143 -15.308 1.00 86.06 209 PHE A O 1
ATOM 1706 N N . TYR A 1 210 ? -15.525 -0.929 -14.924 1.00 84.50 210 TYR A N 1
ATOM 1707 C CA . TYR A 1 210 ? -14.857 -0.457 -16.130 1.00 84.50 210 TYR A CA 1
ATOM 1708 C C . TYR A 1 210 ? -13.458 0.070 -15.816 1.00 84.50 210 TYR A C 1
ATOM 1710 O O . TYR A 1 210 ? -13.053 0.191 -14.656 1.00 84.50 210 TYR A O 1
ATOM 1718 N N . ARG A 1 211 ? -12.711 0.406 -16.873 1.00 82.31 211 ARG A N 1
ATOM 1719 C CA . ARG A 1 211 ? -11.350 0.935 -16.770 1.00 82.31 211 ARG A CA 1
ATOM 1720 C C . ARG A 1 211 ? -11.237 2.100 -15.788 1.00 82.31 211 ARG A C 1
ATOM 1722 O O . ARG A 1 211 ? -10.257 2.138 -15.062 1.00 82.31 211 ARG A O 1
ATOM 1729 N N . ASP A 1 212 ? -12.222 2.982 -15.688 1.00 82.62 212 ASP A N 1
ATOM 1730 C CA . ASP A 1 212 ? -12.154 4.175 -14.825 1.00 82.62 212 ASP A CA 1
ATOM 1731 C C . ASP A 1 212 ? -12.396 3.875 -13.338 1.00 82.62 212 ASP A C 1
ATOM 1733 O O . ASP A 1 212 ? -12.318 4.765 -12.497 1.00 82.62 212 ASP A O 1
ATOM 1737 N N . ASN A 1 213 ? -12.698 2.619 -12.993 1.00 82.69 213 ASN A N 1
ATOM 1738 C CA . ASN A 1 213 ? -12.905 2.184 -11.612 1.00 82.69 213 ASN A CA 1
ATOM 1739 C C . ASN A 1 213 ? -11.651 1.570 -10.973 1.00 82.69 213 ASN A C 1
ATOM 1741 O O . ASN A 1 213 ? -11.643 1.304 -9.765 1.00 82.69 213 ASN A O 1
ATOM 1745 N N . TYR A 1 214 ? -10.592 1.326 -11.750 1.00 84.25 214 TYR A N 1
ATOM 1746 C CA . TYR A 1 214 ? -9.340 0.813 -11.209 1.00 84.25 214 TYR A CA 1
ATOM 1747 C C . TYR A 1 214 ? -8.626 1.880 -10.394 1.00 84.25 214 TYR A C 1
ATOM 1749 O O . TYR A 1 214 ? -8.489 3.012 -10.822 1.00 84.25 214 TYR A O 1
ATOM 1757 N N . ILE A 1 215 ? -8.020 1.487 -9.274 1.00 85.00 215 ILE A N 1
ATOM 1758 C CA . ILE A 1 215 ? -7.227 2.394 -8.430 1.00 85.00 215 ILE A CA 1
ATOM 1759 C C . ILE A 1 215 ? -6.197 3.243 -9.209 1.00 85.00 215 ILE A C 1
ATOM 1761 O O . ILE A 1 215 ? -5.891 4.357 -8.803 1.00 85.00 215 ILE A O 1
ATOM 1765 N N . TYR A 1 216 ? -5.673 2.728 -10.324 1.00 82.38 216 TYR A N 1
ATOM 1766 C CA . TYR A 1 216 ? -4.667 3.401 -11.151 1.00 82.38 216 TYR A CA 1
ATOM 1767 C C . TYR A 1 216 ? -5.213 4.480 -12.085 1.00 82.38 216 TYR A C 1
ATOM 1769 O O . TYR A 1 216 ? -4.437 5.299 -12.565 1.00 82.38 216 TYR A O 1
ATOM 1777 N N . THR A 1 217 ? -6.505 4.450 -12.375 1.00 81.69 217 THR A N 1
ATOM 1778 C CA . THR A 1 217 ? -7.179 5.300 -13.367 1.00 81.69 217 THR A CA 1
ATOM 1779 C C . THR A 1 217 ? -8.313 6.105 -12.744 1.00 81.69 217 THR A C 1
ATOM 1781 O O . THR A 1 217 ? -8.668 7.146 -13.276 1.00 81.69 217 THR A O 1
ATOM 1784 N N . THR A 1 218 ? -8.853 5.668 -11.603 1.00 77.69 218 THR A N 1
ATOM 1785 C CA . THR A 1 218 ? -9.871 6.399 -10.857 1.00 77.69 218 THR A CA 1
ATOM 1786 C C . THR A 1 218 ? -9.327 7.759 -10.435 1.00 77.69 218 THR A C 1
ATOM 1788 O O . THR A 1 218 ? -8.394 7.862 -9.628 1.00 77.69 218 THR A O 1
ATOM 1791 N N . GLU A 1 219 ? -9.982 8.812 -10.906 1.00 68.00 219 GLU A N 1
ATOM 1792 C CA . GLU A 1 219 ? -9.738 10.195 -10.502 1.00 68.00 219 GLU A CA 1
ATOM 1793 C C . GLU A 1 219 ? -10.350 10.471 -9.126 1.00 68.00 219 GLU A C 1
ATOM 1795 O O . GLU A 1 219 ? -11.321 11.204 -8.966 1.00 68.00 219 GLU A O 1
ATOM 1800 N N . LEU A 1 220 ? -9.796 9.842 -8.089 1.00 69.69 220 LEU A N 1
ATOM 1801 C CA . LEU A 1 220 ? -10.278 10.042 -6.721 1.00 69.69 220 LEU A CA 1
ATOM 1802 C C . LEU A 1 220 ? -10.062 11.492 -6.236 1.00 69.69 220 LEU A C 1
ATOM 1804 O O . LEU A 1 220 ? -10.722 11.935 -5.299 1.00 69.69 220 LEU A O 1
ATOM 1808 N N . SER A 1 221 ? -9.117 12.216 -6.843 1.00 70.88 221 SER A N 1
ATOM 1809 C CA . SER A 1 221 ? -8.798 13.594 -6.478 1.00 70.88 221 SER A CA 1
ATOM 1810 C C . SER A 1 221 ? -9.770 14.583 -7.111 1.00 70.88 221 SER A C 1
ATOM 1812 O O . SER A 1 221 ? -9.906 14.638 -8.330 1.00 70.88 221 SER A O 1
ATOM 1814 N N . VAL A 1 222 ? -10.350 15.455 -6.288 1.00 70.00 222 VAL A N 1
ATOM 1815 C CA . VAL A 1 222 ? -11.117 16.622 -6.763 1.00 70.00 222 VAL A CA 1
ATOM 1816 C C . VAL A 1 222 ? -10.183 17.726 -7.292 1.00 70.00 222 VAL A C 1
ATOM 1818 O O . VAL A 1 222 ? -10.604 18.615 -8.028 1.00 70.00 222 VAL A O 1
ATOM 1821 N N . ILE A 1 223 ? -8.897 17.681 -6.927 1.00 61.38 223 ILE A N 1
ATOM 1822 C CA . ILE A 1 223 ? -7.885 18.678 -7.290 1.00 61.38 223 ILE A CA 1
ATOM 1823 C C . ILE A 1 223 ? -6.981 18.095 -8.384 1.00 61.38 223 ILE A C 1
ATOM 1825 O O . ILE A 1 223 ? -6.229 17.150 -8.136 1.00 61.38 223 ILE A O 1
ATOM 1829 N N . GLY A 1 224 ? -7.030 18.677 -9.584 1.00 56.78 224 GLY A N 1
ATOM 1830 C CA . GLY A 1 224 ? -6.195 18.262 -10.718 1.00 56.78 224 GLY A CA 1
ATOM 1831 C C . GLY A 1 224 ? -6.763 17.120 -11.567 1.00 56.78 224 GLY A C 1
ATOM 1832 O O . GLY A 1 224 ? -5.994 16.490 -12.283 1.00 56.78 224 GLY A O 1
ATOM 1833 N N . ALA A 1 225 ? -8.071 16.849 -11.490 1.00 52.78 225 ALA A N 1
ATOM 1834 C CA . ALA A 1 225 ? -8.768 16.085 -12.523 1.00 52.78 225 ALA A CA 1
ATOM 1835 C C . ALA A 1 225 ? -8.792 16.930 -13.810 1.00 52.78 225 ALA A C 1
ATOM 1837 O O . ALA A 1 225 ? -9.520 17.925 -13.890 1.00 52.78 225 ALA A O 1
ATOM 1838 N N . GLU A 1 226 ? -7.930 16.602 -14.773 1.00 49.03 226 GLU A N 1
ATOM 1839 C CA . GLU A 1 226 ? -8.064 17.115 -16.136 1.00 49.03 226 GLU A CA 1
ATOM 1840 C C . GLU A 1 226 ? -9.277 16.418 -16.761 1.00 49.03 226 GLU A C 1
ATOM 1842 O O . GLU A 1 226 ? -9.233 15.225 -17.037 1.00 49.03 226 GLU A O 1
ATOM 1847 N N . LYS A 1 227 ? -10.380 17.161 -16.913 1.00 43.97 227 LYS A N 1
ATOM 1848 C CA . LYS A 1 227 ? -11.537 16.731 -17.707 1.00 43.97 227 LYS A CA 1
ATOM 1849 C C . LYS A 1 227 ? -11.206 16.658 -19.191 1.00 43.97 227 LYS A C 1
ATOM 1851 O O . LYS A 1 227 ? -10.499 17.580 -19.658 1.00 43.97 227 LYS A O 1
#

Foldseek 3Di:
DVVLVVVLVVLVVVLVCLVPVDDPPDPLQPDLSNLVSQVPSLLVVLLQLLLVVLVVCVVQNLPRSLVVLCCVQLVVQLVVLVVVLVVVVVVCVVVVHDDDPVNSVVSSVCSSQAVSVSSVLSSVLSNQQSCCCPPVVVDPVSLVVLLVCLQAQDPPSCSVLSSVNNNSNSNSNVVNVCCVVPVDPDDPVRVVVVVVVVVVVSVVVSVVDGSCNGSNNPSSHPPPPPD